Protein AF-A0A941NU81-F1 (afdb_monomer_lite)

Radius of gyration: 32.21 Å; chains: 1; bounding box: 82×55×66 Å

pLDDT: mean 86.51, std 13.56, range [33.38, 97.5]

Secondary structure (DSSP, 8-state):
-HHHHHHHTT-EE--S----TTSEEEEE-TTT--EEEEEHHHHHTT---TTTS-------S----------EEEEE-TTT--EEEEEGGGTT--SSSHHHHHHHHTSHHHHHHHHHHHHHHHHHS-SS-HHHHHHHHHHHHHSSS-B-S---BTTB--SEEETTTTEEEEEE-GGGTS--STT--HHHHHHHHHHHHHHHHHTT-EEEEEE--SS--HHHHHHHHHHHHHHHHH-

Structure (mmCIF, N/CA/C/O backbone):
data_AF-A0A941NU81-F1
#
_entry.id   AF-A0A941NU81-F1
#
loop_
_atom_site.group_PDB
_atom_site.id
_atom_site.type_symbol
_atom_site.label_atom_id
_atom_site.label_alt_id
_atom_site.label_comp_id
_atom_site.label_asym_id
_atom_site.label_entity_id
_atom_site.label_seq_id
_atom_site.pdbx_PDB_ins_code
_atom_site.Cartn_x
_atom_site.Cartn_y
_atom_site.Cartn_z
_atom_site.occupancy
_atom_site.B_iso_or_equiv
_atom_site.auth_seq_id
_atom_site.auth_comp_id
_atom_site.auth_asym_id
_atom_site.auth_atom_id
_atom_site.pdbx_PDB_model_num
ATOM 1 N N . MET A 1 1 ? 34.240 26.077 -5.878 1.00 65.12 1 MET A N 1
ATOM 2 C CA . MET A 1 1 ? 34.325 24.597 -5.990 1.00 65.12 1 MET A CA 1
ATOM 3 C C . MET A 1 1 ? 34.681 24.095 -7.392 1.00 65.12 1 MET A C 1
ATOM 5 O O . MET A 1 1 ? 35.613 23.313 -7.500 1.00 65.12 1 MET A O 1
ATOM 9 N N . VAL A 1 2 ? 34.003 24.531 -8.464 1.00 72.31 2 VAL A N 1
ATOM 10 C CA . VAL A 1 2 ? 34.237 24.029 -9.842 1.00 72.31 2 VAL A CA 1
ATOM 11 C C . VAL A 1 2 ? 35.660 24.299 -10.353 1.00 72.31 2 VAL A C 1
ATOM 13 O O . VAL A 1 2 ? 36.343 23.366 -10.762 1.00 72.31 2 VAL A O 1
ATOM 16 N N . LYS A 1 3 ? 36.147 25.546 -10.232 1.00 74.31 3 LYS A N 1
ATOM 17 C CA . LYS A 1 3 ? 37.525 25.930 -10.604 1.00 74.31 3 LYS A CA 1
ATOM 18 C C . LYS A 1 3 ? 38.590 25.090 -9.886 1.00 74.31 3 LYS A C 1
ATOM 20 O O . LYS A 1 3 ? 39.541 24.647 -10.514 1.00 74.31 3 LYS A O 1
ATOM 25 N N . PHE A 1 4 ? 38.386 24.808 -8.597 1.00 75.50 4 PHE A N 1
ATOM 26 C CA . PHE A 1 4 ? 39.299 23.991 -7.791 1.00 75.50 4 PHE A CA 1
ATOM 27 C C . PHE A 1 4 ? 39.352 22.531 -8.268 1.00 75.50 4 PHE A C 1
ATOM 29 O O . PHE A 1 4 ? 40.428 21.955 -8.367 1.00 75.50 4 PHE A O 1
ATOM 36 N N . ALA A 1 5 ? 38.204 21.937 -8.615 1.00 73.06 5 ALA A N 1
ATOM 37 C CA . ALA A 1 5 ? 38.148 20.562 -9.114 1.00 73.06 5 ALA A CA 1
ATOM 38 C C . ALA A 1 5 ? 38.865 20.391 -10.465 1.00 73.06 5 ALA A C 1
ATOM 40 O O . ALA A 1 5 ? 39.505 19.366 -10.689 1.00 73.06 5 ALA A O 1
ATOM 41 N N . ILE A 1 6 ? 38.771 21.400 -11.337 1.00 76.69 6 ILE A N 1
ATOM 42 C CA . ILE A 1 6 ? 39.399 21.397 -12.665 1.00 76.69 6 ILE A CA 1
ATOM 43 C C . ILE A 1 6 ? 40.905 21.636 -12.542 1.00 76.69 6 ILE A C 1
ATOM 45 O O . ILE A 1 6 ? 41.695 20.815 -13.006 1.00 76.69 6 ILE A O 1
ATOM 49 N N . SER A 1 7 ? 41.285 22.651 -11.762 1.00 73.75 7 SER A N 1
ATOM 50 C CA . SER A 1 7 ? 42.680 22.986 -11.462 1.00 73.75 7 SER A CA 1
ATOM 51 C C . SER A 1 7 ? 43.442 21.852 -10.761 1.00 73.75 7 SER A C 1
ATOM 53 O O . SER A 1 7 ? 44.611 21.629 -11.063 1.00 73.75 7 SER A O 1
ATOM 55 N N . LYS A 1 8 ? 42.787 21.054 -9.901 1.00 76.56 8 LYS A N 1
ATOM 56 C CA . LYS A 1 8 ? 43.406 19.889 -9.237 1.00 76.56 8 LYS A CA 1
ATOM 57 C C . LYS A 1 8 ? 43.902 18.814 -10.216 1.00 76.56 8 LYS A C 1
ATOM 59 O O . LYS A 1 8 ? 44.855 18.110 -9.905 1.00 76.56 8 LYS A O 1
ATOM 64 N N . GLN A 1 9 ? 43.266 18.671 -11.379 1.00 70.50 9 GLN A N 1
ATOM 65 C CA . GLN A 1 9 ? 43.716 17.753 -12.438 1.00 70.50 9 GLN A CA 1
ATOM 66 C C . GLN A 1 9 ? 44.677 18.432 -13.434 1.00 70.50 9 GLN A C 1
ATOM 68 O O . GLN A 1 9 ? 45.206 17.774 -14.324 1.00 70.50 9 GLN A O 1
ATOM 73 N N . GLY A 1 10 ? 44.941 19.730 -13.255 1.00 75.12 10 GLY A N 1
ATOM 74 C CA . GLY A 1 10 ? 45.902 20.507 -14.030 1.00 75.12 10 GLY A CA 1
ATOM 75 C C . GLY A 1 10 ? 45.313 21.316 -15.186 1.00 75.12 10 GLY A C 1
ATOM 76 O O . GLY A 1 10 ? 46.014 22.192 -15.681 1.00 75.12 10 GLY A O 1
ATOM 77 N N . ASP A 1 11 ? 44.065 21.079 -15.598 1.00 86.06 11 ASP A N 1
ATOM 78 C CA . ASP A 1 11 ? 43.425 21.846 -16.677 1.00 86.06 11 ASP A CA 1
ATOM 79 C C . ASP A 1 11 ? 42.934 23.224 -16.196 1.00 86.06 11 ASP A C 1
ATOM 81 O O . ASP A 1 11 ? 42.760 23.475 -14.998 1.00 86.06 11 ASP A O 1
ATOM 85 N N . THR A 1 12 ? 42.678 24.130 -17.146 1.00 88.88 12 THR A N 1
ATOM 86 C CA . THR A 1 12 ? 42.219 25.499 -16.857 1.00 88.88 12 THR A CA 1
ATOM 87 C C . THR A 1 12 ? 40.770 25.697 -17.290 1.00 88.88 12 THR A C 1
ATOM 89 O O . THR A 1 12 ? 40.417 25.448 -18.436 1.00 88.88 12 THR A O 1
ATOM 92 N N . LEU A 1 13 ? 39.912 26.170 -16.385 1.00 89.50 13 LEU A N 1
ATOM 93 C CA . LEU A 1 13 ? 38.526 26.513 -16.715 1.00 89.50 13 LEU A CA 1
ATOM 94 C C . LEU A 1 13 ? 38.465 27.886 -17.398 1.00 89.50 13 LEU A C 1
ATOM 96 O O . LEU A 1 13 ? 38.845 28.877 -16.777 1.00 89.50 13 LEU A O 1
ATOM 100 N N . LEU A 1 14 ? 37.933 27.942 -18.621 1.00 87.00 14 LEU A N 1
ATOM 101 C CA . LEU A 1 14 ? 37.749 29.177 -19.394 1.00 87.00 14 LEU A CA 1
ATOM 102 C C . LEU A 1 14 ? 36.323 29.744 -19.296 1.00 87.00 14 LEU A C 1
ATOM 104 O O . LEU A 1 14 ? 36.119 30.939 -19.488 1.00 87.00 14 LEU A O 1
ATOM 108 N N . SER A 1 15 ? 35.318 28.919 -18.986 1.00 85.69 15 SER A N 1
ATOM 109 C CA . SER A 1 15 ? 33.934 29.395 -18.863 1.00 85.69 15 SER A CA 1
ATOM 110 C C . SER A 1 15 ? 33.717 30.239 -17.599 1.00 85.69 15 SER A C 1
ATOM 112 O O . SER A 1 15 ? 34.004 29.787 -16.486 1.00 85.69 15 SER A O 1
ATOM 114 N N . ASN A 1 16 ? 33.123 31.425 -17.766 1.00 78.00 16 ASN A N 1
ATOM 115 C CA . ASN A 1 16 ? 32.836 32.364 -16.674 1.00 78.00 16 ASN A CA 1
ATOM 116 C C . ASN A 1 16 ? 31.529 32.070 -15.921 1.00 78.00 16 ASN A C 1
ATOM 118 O O . ASN A 1 16 ? 31.384 32.480 -14.771 1.00 78.00 16 ASN A O 1
ATOM 122 N N . SER A 1 17 ? 30.598 31.335 -16.534 1.00 77.94 17 SER A N 1
ATOM 123 C CA . SER A 1 17 ? 29.310 30.968 -15.942 1.00 77.94 17 SER A CA 1
ATOM 124 C C . SER A 1 17 ? 29.196 29.455 -15.737 1.00 77.94 17 SER A C 1
ATOM 126 O O . SER A 1 17 ? 29.632 28.653 -16.562 1.00 77.94 17 SER A O 1
ATOM 128 N N . PHE A 1 18 ? 28.621 29.054 -14.601 1.00 82.25 18 PHE A N 1
ATOM 129 C CA . PHE A 1 18 ? 28.340 27.659 -14.261 1.00 82.25 18 PHE A CA 1
ATOM 130 C C . PHE A 1 18 ? 26.859 27.529 -13.908 1.00 82.25 18 PHE A C 1
ATOM 132 O O . PHE A 1 18 ? 26.429 28.033 -12.874 1.00 82.25 18 PHE A O 1
ATOM 139 N N . ASN A 1 19 ? 26.101 26.820 -14.748 1.00 80.62 19 ASN A N 1
ATOM 140 C CA . ASN A 1 19 ? 24.647 26.682 -14.605 1.00 80.62 19 ASN A CA 1
ATOM 141 C C . ASN A 1 19 ? 24.224 25.301 -14.064 1.00 80.62 19 ASN A C 1
ATOM 143 O O . ASN A 1 19 ? 23.034 25.013 -13.968 1.00 80.62 19 ASN A O 1
ATOM 147 N N . GLY A 1 20 ? 25.177 24.429 -13.706 1.00 84.56 20 GLY A N 1
ATOM 148 C CA . GLY A 1 20 ? 24.908 23.143 -13.057 1.00 84.56 20 GLY A CA 1
ATOM 149 C C . GLY A 1 20 ? 25.812 21.992 -13.511 1.00 84.56 20 GLY A C 1
ATOM 150 O O . GLY A 1 20 ? 26.669 22.124 -14.377 1.00 84.56 20 GLY A O 1
ATOM 151 N N . TYR A 1 21 ? 25.623 20.804 -12.931 1.00 81.25 21 TYR A N 1
ATOM 152 C CA . TYR A 1 21 ? 26.514 19.652 -13.162 1.00 81.25 21 TYR A CA 1
ATOM 153 C C . TYR A 1 21 ? 26.514 19.107 -14.598 1.00 81.25 21 TYR A C 1
ATOM 155 O O . TYR A 1 21 ? 27.494 18.479 -15.008 1.00 81.25 21 TYR A O 1
ATOM 163 N N . ASN A 1 22 ? 25.436 19.353 -15.343 1.00 84.44 22 ASN A N 1
ATOM 164 C CA . ASN A 1 22 ? 25.269 18.916 -16.728 1.00 84.44 22 ASN A CA 1
ATOM 165 C C . ASN A 1 22 ? 25.470 20.053 -17.742 1.00 84.44 22 ASN A C 1
ATOM 167 O O . ASN A 1 22 ? 25.403 19.794 -18.940 1.00 84.44 22 ASN A O 1
ATOM 171 N N . SER A 1 23 ? 25.725 21.293 -17.299 1.00 87.31 23 SER A N 1
ATOM 172 C CA . SER A 1 23 ? 26.097 22.358 -18.230 1.00 87.31 23 SER A CA 1
ATOM 173 C C . SER A 1 23 ? 27.509 22.105 -18.747 1.00 87.31 23 SER A C 1
ATOM 175 O O . SER A 1 23 ? 28.401 21.734 -17.974 1.00 87.31 23 SER A O 1
ATOM 177 N N . LYS A 1 24 ? 27.708 22.291 -20.052 1.00 89.38 24 LYS A N 1
ATOM 178 C CA . LYS A 1 24 ? 29.033 22.219 -20.658 1.00 89.38 24 LYS A CA 1
ATOM 179 C C . LYS A 1 24 ? 29.895 23.377 -20.165 1.00 89.38 24 LYS A C 1
ATOM 181 O O . LYS A 1 24 ? 29.414 24.498 -20.029 1.00 89.38 24 LYS A O 1
ATOM 186 N N . LEU A 1 25 ? 31.156 23.075 -19.899 1.00 90.75 25 LEU A N 1
ATOM 187 C CA . LEU A 1 25 ? 32.181 24.027 -19.513 1.00 90.75 25 LEU A CA 1
ATOM 188 C C . LEU A 1 25 ? 33.264 24.020 -20.578 1.00 90.75 25 LEU A C 1
ATOM 190 O O . LEU A 1 25 ? 33.642 22.948 -21.049 1.00 90.75 25 LEU A O 1
ATOM 194 N N . LEU A 1 26 ? 33.759 25.204 -20.922 1.00 91.81 26 LEU A N 1
ATOM 195 C CA . LEU A 1 26 ? 34.917 25.358 -21.790 1.00 91.81 26 LEU A CA 1
ATOM 196 C C . LEU A 1 26 ? 36.179 25.233 -20.935 1.00 91.81 26 LEU A C 1
ATOM 198 O O . LEU A 1 26 ? 36.368 25.999 -19.985 1.00 91.81 26 LEU A O 1
ATOM 202 N N . ILE A 1 27 ? 37.006 24.239 -21.235 1.00 90.62 27 ILE A N 1
ATOM 203 C CA . ILE A 1 27 ? 38.185 23.855 -20.459 1.00 90.62 27 ILE A CA 1
ATOM 204 C C . ILE A 1 27 ? 39.383 23.809 -21.407 1.00 90.62 27 ILE A C 1
ATOM 206 O O . ILE A 1 27 ? 39.293 23.238 -22.486 1.00 90.62 27 ILE A O 1
ATOM 210 N N . LYS A 1 28 ? 40.516 24.370 -20.992 1.00 90.88 28 LYS A N 1
ATOM 211 C CA . LYS A 1 28 ? 41.793 24.271 -21.697 1.00 90.88 28 LYS A CA 1
ATOM 212 C C . LYS A 1 28 ? 42.595 23.100 -21.155 1.00 90.88 28 LYS A C 1
ATOM 214 O O . LYS A 1 28 ? 42.929 23.074 -19.965 1.00 90.88 28 LYS A O 1
ATOM 219 N N . CYS A 1 29 ? 42.894 22.134 -22.018 1.00 89.12 29 CYS A N 1
ATOM 220 C CA . CYS A 1 29 ? 43.645 20.946 -21.640 1.00 89.12 29 CYS A CA 1
ATOM 221 C C . CYS A 1 29 ? 45.105 21.300 -21.345 1.00 89.12 29 CYS A C 1
ATOM 223 O O . CYS A 1 29 ? 45.786 21.892 -22.178 1.00 89.12 29 CYS A O 1
ATOM 225 N N . LYS A 1 30 ? 45.631 20.871 -20.197 1.00 85.25 30 LYS A N 1
ATOM 226 C CA . LYS A 1 30 ? 47.038 21.091 -19.836 1.00 85.25 30 LYS A CA 1
ATOM 227 C C . LYS A 1 30 ? 48.011 20.349 -20.746 1.00 85.25 30 LYS A C 1
ATOM 229 O O . LYS A 1 30 ? 49.097 20.848 -21.011 1.00 85.25 30 LYS A O 1
ATOM 234 N N . LYS A 1 31 ? 47.646 19.139 -21.179 1.00 83.94 31 LYS A N 1
ATOM 235 C CA . LYS A 1 31 ? 48.547 18.245 -21.925 1.00 83.94 31 LYS A CA 1
ATOM 236 C C . LYS A 1 31 ? 48.849 18.759 -23.332 1.00 83.94 31 LYS A C 1
ATOM 238 O O . LYS A 1 31 ? 49.981 18.682 -23.779 1.00 83.94 31 LYS A O 1
ATOM 243 N N . CYS A 1 32 ? 47.825 19.251 -24.018 1.00 85.44 32 CYS A N 1
ATOM 244 C CA . CYS A 1 32 ? 47.891 19.608 -25.435 1.00 85.44 32 CYS A CA 1
ATOM 245 C C . CYS A 1 32 ? 47.535 21.070 -25.710 1.00 85.44 32 CYS A C 1
ATOM 247 O O . CYS A 1 32 ? 47.603 21.504 -26.852 1.00 85.44 32 CYS A O 1
ATOM 249 N N . GLY A 1 33 ? 47.139 21.834 -24.690 1.00 85.00 33 GLY A N 1
ATOM 250 C CA . GLY A 1 33 ? 46.836 23.260 -24.813 1.00 85.00 33 GLY A CA 1
ATOM 251 C C . GLY A 1 33 ? 45.548 23.590 -25.570 1.00 85.00 33 GLY A C 1
ATOM 252 O O . GLY A 1 33 ? 45.204 24.764 -25.642 1.00 85.00 33 GLY A O 1
ATOM 253 N N . GLU A 1 34 ? 44.843 22.595 -26.111 1.00 90.00 34 GLU A N 1
ATOM 254 C CA . GLU A 1 34 ? 43.588 22.795 -26.833 1.00 90.00 34 GLU A CA 1
ATOM 255 C C . GLU A 1 34 ? 42.398 23.008 -25.893 1.00 90.00 34 GLU A C 1
ATOM 257 O O . GLU A 1 34 ? 42.306 22.409 -24.813 1.00 90.00 34 GLU A O 1
ATOM 262 N N . ASP A 1 35 ? 41.457 23.824 -26.358 1.00 91.75 35 ASP A N 1
ATOM 263 C CA . ASP A 1 35 ? 40.204 24.099 -25.673 1.00 91.75 35 ASP A CA 1
ATOM 264 C C . ASP A 1 35 ? 39.154 23.048 -26.055 1.00 91.75 35 ASP A C 1
ATOM 266 O O . ASP A 1 35 ? 38.988 22.694 -27.223 1.00 91.75 35 ASP A O 1
ATOM 270 N N . TYR A 1 36 ? 38.425 22.542 -25.064 1.00 90.31 36 TYR A N 1
ATOM 271 C CA . TYR A 1 36 ? 37.389 21.537 -25.253 1.00 90.31 36 TYR A CA 1
ATOM 272 C C . TYR A 1 36 ? 36.200 21.767 -24.327 1.00 90.31 36 TYR A C 1
ATOM 274 O O . TYR A 1 36 ? 36.311 22.336 -23.239 1.00 90.31 36 TYR A O 1
ATOM 282 N N . GLU A 1 37 ? 35.033 21.301 -24.761 1.00 91.50 37 GLU A N 1
ATOM 283 C CA . GLU A 1 37 ? 33.817 21.370 -23.963 1.00 91.50 37 GLU A CA 1
ATOM 284 C C . GLU A 1 37 ? 33.569 20.063 -23.216 1.00 91.50 37 GLU A C 1
ATOM 286 O O . GLU A 1 37 ? 33.502 18.988 -23.816 1.00 91.50 37 GLU A O 1
ATOM 291 N N . GLN A 1 38 ? 33.336 20.146 -21.907 1.00 89.06 38 GLN A N 1
ATOM 292 C CA . GLN A 1 38 ? 32.941 18.984 -21.118 1.00 89.06 38 GLN A CA 1
ATOM 293 C C . GLN A 1 38 ? 32.041 19.370 -19.945 1.00 89.06 38 GLN A C 1
ATOM 295 O O . GLN A 1 38 ? 32.141 20.456 -19.380 1.00 89.06 38 GLN A O 1
ATOM 300 N N . THR A 1 39 ? 31.137 18.474 -19.551 1.00 90.44 39 THR A N 1
ATOM 301 C CA . THR A 1 39 ? 30.318 18.685 -18.349 1.00 90.44 39 THR A CA 1
ATOM 302 C C . THR A 1 39 ? 31.129 18.424 -17.081 1.00 90.44 39 THR A C 1
ATOM 304 O O . THR A 1 39 ? 31.995 17.541 -17.040 1.00 90.44 39 THR A O 1
ATOM 307 N N . LEU A 1 40 ? 30.801 19.130 -15.995 1.00 85.81 40 LEU A N 1
ATOM 308 C CA . LEU A 1 40 ? 31.455 18.915 -14.701 1.00 85.81 40 LEU A CA 1
ATOM 309 C C . LEU A 1 40 ? 31.273 17.476 -14.191 1.00 85.81 40 LEU A C 1
ATOM 311 O O . LEU A 1 40 ? 32.180 16.924 -13.573 1.00 85.81 40 LEU A O 1
ATOM 315 N N . ASN A 1 41 ? 30.122 16.848 -14.457 1.00 85.06 41 ASN A N 1
ATOM 316 C CA . ASN A 1 41 ? 29.869 15.453 -14.088 1.00 85.06 41 ASN A CA 1
ATOM 317 C C . ASN A 1 41 ? 30.849 14.482 -14.772 1.00 85.06 41 ASN A C 1
ATOM 319 O O . ASN A 1 41 ? 31.416 13.612 -14.114 1.00 85.06 41 ASN A O 1
ATOM 323 N N . MET A 1 42 ? 31.092 14.648 -16.077 1.00 82.81 42 MET A N 1
ATOM 324 C CA . MET A 1 42 ? 32.084 13.839 -16.796 1.00 82.81 42 MET A CA 1
ATOM 325 C C . MET A 1 42 ? 33.497 14.097 -16.266 1.00 82.81 42 MET A C 1
ATOM 327 O O . MET A 1 42 ? 34.235 13.153 -16.002 1.00 82.81 42 MET A O 1
ATOM 331 N N . TYR A 1 43 ? 33.845 15.359 -16.009 1.00 83.12 43 TYR A N 1
ATOM 332 C CA . TYR A 1 43 ? 35.160 15.722 -15.472 1.00 83.12 43 TYR A CA 1
ATOM 333 C C . TYR A 1 43 ? 35.416 15.114 -14.079 1.00 83.12 43 TYR A C 1
ATOM 335 O O . TYR A 1 43 ? 36.461 14.516 -13.823 1.00 83.12 43 TYR A O 1
ATOM 343 N N . ARG A 1 44 ? 34.419 15.156 -13.181 1.00 80.94 44 ARG A N 1
ATOM 344 C CA . ARG A 1 44 ? 34.493 14.512 -11.852 1.00 80.94 44 ARG A CA 1
ATOM 345 C C . ARG A 1 44 ? 34.633 12.992 -11.923 1.00 80.94 44 ARG A C 1
ATOM 347 O O . ARG A 1 44 ? 35.223 12.409 -11.021 1.00 80.94 44 ARG A O 1
ATOM 354 N N . LYS A 1 45 ? 34.105 12.359 -12.973 1.00 79.62 45 LYS A N 1
ATOM 355 C CA . LYS A 1 45 ? 34.257 10.919 -13.237 1.00 79.62 45 LYS A CA 1
ATOM 356 C C . LYS A 1 45 ? 35.611 10.559 -13.870 1.00 79.62 45 LYS A C 1
ATOM 358 O O . LYS A 1 45 ? 35.823 9.391 -14.175 1.00 79.62 45 LYS A O 1
ATOM 363 N N . GLY A 1 46 ? 36.505 11.532 -14.067 1.00 79.12 46 GLY A N 1
ATOM 364 C CA . GLY A 1 46 ? 37.860 11.317 -14.579 1.00 79.12 46 GLY A CA 1
ATOM 365 C C . GLY A 1 46 ? 37.969 11.262 -16.104 1.00 79.12 46 GLY A C 1
ATOM 366 O O . GLY A 1 46 ? 38.994 10.823 -16.617 1.00 79.12 46 GLY A O 1
ATOM 367 N N . TYR A 1 47 ? 36.935 11.685 -16.839 1.00 81.81 47 TYR A N 1
ATOM 368 C CA . TYR A 1 47 ? 37.028 11.820 -18.295 1.00 81.81 47 TYR A CA 1
ATOM 369 C C . TYR A 1 47 ? 37.924 13.015 -18.641 1.00 81.81 47 TYR A C 1
ATOM 371 O O . TYR A 1 47 ? 37.729 14.100 -18.094 1.00 81.81 47 TYR A O 1
ATOM 379 N N . GLN A 1 48 ? 38.877 12.811 -19.549 1.00 82.88 48 GLN A N 1
ATOM 380 C CA . GLN A 1 48 ? 39.836 13.823 -20.004 1.00 82.88 48 GLN A CA 1
ATOM 381 C C . GLN A 1 48 ? 39.545 14.240 -21.451 1.00 82.88 48 GLN A C 1
ATOM 383 O O . GLN A 1 48 ? 38.766 13.584 -22.148 1.00 82.88 48 GLN A O 1
ATOM 388 N N . HIS A 1 49 ? 40.209 15.304 -21.907 1.00 84.25 49 HIS A N 1
ATOM 389 C CA . HIS A 1 49 ? 40.168 15.751 -23.296 1.00 84.25 49 HIS A CA 1
ATOM 390 C C . HIS A 1 49 ? 40.386 14.584 -24.270 1.00 84.25 49 HIS A C 1
ATOM 392 O O . HIS A 1 49 ? 41.387 13.886 -24.171 1.00 84.25 49 HIS A O 1
ATOM 398 N N . LYS A 1 50 ? 39.480 14.383 -25.233 1.00 78.44 50 LYS A N 1
ATOM 399 C CA . LYS A 1 50 ? 39.444 13.194 -26.106 1.00 78.44 50 LYS A CA 1
ATOM 400 C C . LYS A 1 50 ? 40.761 12.903 -26.840 1.00 78.44 50 LYS A C 1
ATOM 402 O O . LYS A 1 50 ? 41.084 11.737 -27.027 1.00 78.44 50 LYS A O 1
ATOM 407 N N . LYS A 1 51 ? 41.512 13.936 -27.243 1.00 77.81 51 LYS A N 1
ATOM 408 C CA . LYS A 1 51 ? 42.817 13.772 -27.914 1.00 77.81 51 LYS A CA 1
ATOM 409 C C . LYS A 1 51 ? 43.953 13.389 -26.963 1.00 77.81 51 LYS A C 1
ATOM 411 O O . LYS A 1 51 ? 44.950 12.836 -27.394 1.00 77.81 51 LYS A O 1
ATOM 416 N N . CYS A 1 52 ? 43.809 13.728 -25.685 1.00 75.44 52 CYS A N 1
ATOM 417 C CA . CYS A 1 52 ? 44.870 13.666 -24.673 1.00 75.44 52 CYS A CA 1
ATOM 418 C C . CYS A 1 52 ? 44.520 12.655 -23.558 1.00 75.44 52 CYS A C 1
ATOM 420 O O . CYS A 1 52 ? 45.316 12.392 -22.652 1.00 75.44 52 CYS A O 1
ATOM 422 N N . SER A 1 53 ? 43.315 12.078 -23.630 1.00 67.44 53 SER A N 1
ATOM 423 C CA . SER A 1 53 ? 42.936 10.844 -22.973 1.00 67.44 53 SER A CA 1
ATOM 424 C C . SER A 1 53 ? 43.608 9.729 -23.750 1.00 67.44 53 SER A C 1
ATOM 426 O O . SER A 1 53 ? 43.174 9.409 -24.857 1.00 67.44 53 SER A O 1
ATOM 428 N N . ASP A 1 54 ? 44.645 9.134 -23.177 1.00 56.94 54 ASP A N 1
ATOM 429 C CA . ASP A 1 54 ? 45.212 7.888 -23.672 1.00 56.94 54 ASP A CA 1
ATOM 430 C C . ASP A 1 54 ? 44.164 6.776 -23.521 1.00 56.94 54 ASP A C 1
ATOM 432 O O . ASP A 1 54 ? 44.215 5.927 -22.636 1.00 56.94 54 ASP A O 1
ATOM 436 N N . ARG A 1 55 ? 43.160 6.762 -24.396 1.00 46.00 55 ARG A N 1
ATOM 437 C CA . ARG A 1 55 ? 42.725 5.497 -24.957 1.00 46.00 55 ARG A CA 1
ATOM 438 C C . ARG A 1 55 ? 43.646 5.277 -26.133 1.00 46.00 55 ARG A C 1
ATOM 440 O O . ARG A 1 55 ? 43.310 5.647 -27.250 1.00 46.00 55 ARG A O 1
ATOM 447 N N . LEU A 1 56 ? 44.816 4.716 -25.831 1.00 38.25 56 LEU A N 1
ATOM 448 C CA . LEU A 1 56 ? 45.638 4.019 -26.806 1.00 38.25 56 LEU A CA 1
ATOM 449 C C . LEU A 1 56 ? 44.707 3.174 -27.673 1.00 38.25 56 LEU A C 1
ATOM 451 O O . LEU A 1 56 ? 44.146 2.171 -27.229 1.00 38.25 56 LEU A O 1
ATOM 455 N N . PHE A 1 57 ? 44.504 3.643 -28.891 1.00 42.69 57 PHE A N 1
ATOM 456 C CA . PHE A 1 57 ? 43.976 2.854 -29.976 1.00 42.69 57 PHE A CA 1
ATOM 457 C C . PHE A 1 57 ? 44.836 3.158 -31.189 1.00 42.69 57 PHE A C 1
ATOM 459 O O . PHE A 1 57 ? 44.333 3.643 -32.186 1.00 42.69 57 PHE A O 1
ATOM 466 N N . GLU A 1 58 ? 46.136 2.881 -31.077 1.00 33.38 58 GLU A N 1
ATOM 467 C CA . GLU A 1 58 ? 46.937 2.536 -32.243 1.00 33.38 58 GLU A CA 1
ATOM 468 C C . GLU A 1 58 ? 47.861 1.360 -31.934 1.00 33.38 58 GLU A C 1
ATOM 470 O O . GLU A 1 58 ? 48.480 1.226 -30.878 1.00 33.38 58 GLU A O 1
ATOM 475 N N . SER A 1 59 ? 47.817 0.454 -32.894 1.00 46.47 59 SER A N 1
ATOM 476 C CA . SER A 1 59 ? 48.475 -0.824 -33.023 1.00 46.47 59 SER A CA 1
ATOM 477 C C . SER A 1 59 ? 49.973 -0.678 -33.252 1.00 46.47 59 SER A C 1
ATOM 479 O O . SER A 1 59 ? 50.382 -0.262 -34.326 1.00 46.47 59 SER A O 1
ATOM 481 N N . SER A 1 60 ? 50.775 -1.135 -32.299 1.00 42.44 60 SER A N 1
ATOM 482 C CA . SER A 1 60 ? 52.093 -1.743 -32.528 1.00 42.44 60 SER A CA 1
ATOM 483 C C . SER A 1 60 ? 52.689 -2.042 -31.158 1.00 42.44 60 SER A C 1
ATOM 485 O O . SER A 1 60 ? 52.764 -1.146 -30.329 1.00 42.44 60 SER A O 1
ATOM 487 N N . SER A 1 61 ? 53.094 -3.286 -30.905 1.00 39.59 61 SER A N 1
ATOM 488 C CA . SER A 1 61 ? 53.637 -3.798 -29.630 1.00 39.59 61 SER A CA 1
ATOM 489 C C . SER A 1 61 ? 52.640 -4.008 -28.464 1.00 39.59 61 SER A C 1
ATOM 491 O O . SER A 1 61 ? 52.589 -3.292 -27.474 1.00 39.59 61 SER A O 1
ATOM 493 N N . GLY A 1 62 ? 51.890 -5.115 -28.544 1.00 43.94 62 GLY A N 1
ATOM 494 C CA . GLY A 1 62 ? 51.921 -6.102 -27.454 1.00 43.94 62 GLY A CA 1
ATOM 495 C C . GLY A 1 62 ? 51.244 -5.787 -26.114 1.00 43.94 62 GLY A C 1
ATOM 496 O O . GLY A 1 62 ? 51.740 -6.246 -25.092 1.00 43.94 62 GLY A O 1
ATOM 497 N N . LEU A 1 63 ? 50.091 -5.115 -26.075 1.00 37.06 63 LEU A N 1
ATOM 498 C CA . LEU A 1 63 ? 49.197 -5.188 -24.909 1.00 37.06 63 LEU A CA 1
ATOM 499 C C . LEU A 1 63 ? 48.162 -6.293 -25.133 1.00 37.06 63 LEU A C 1
ATOM 501 O O . LEU A 1 63 ? 47.195 -6.124 -25.875 1.00 37.06 63 LEU A O 1
ATOM 505 N N . LYS A 1 64 ? 48.349 -7.441 -24.470 1.00 39.47 64 LYS A N 1
ATOM 506 C CA . LYS A 1 64 ? 47.272 -8.421 -24.304 1.00 39.47 64 LYS A CA 1
ATOM 507 C C . LYS A 1 64 ? 46.151 -7.710 -23.541 1.00 39.47 64 LYS A C 1
ATOM 509 O O . LYS A 1 64 ? 46.247 -7.557 -22.323 1.00 39.47 64 LYS A O 1
ATOM 514 N N . LEU A 1 65 ? 45.088 -7.275 -24.233 1.00 42.53 65 LEU A N 1
ATOM 515 C CA . LEU A 1 65 ? 43.795 -7.105 -23.574 1.00 42.53 65 LEU A CA 1
ATOM 516 C C . LEU A 1 65 ? 43.608 -8.377 -22.756 1.00 42.53 65 LEU A C 1
ATOM 518 O O . LEU A 1 65 ? 43.712 -9.471 -23.311 1.00 42.53 65 LEU A O 1
ATOM 522 N N . ALA A 1 66 ? 43.382 -8.254 -21.451 1.00 42.88 66 ALA A N 1
ATOM 523 C CA . ALA A 1 66 ? 42.869 -9.374 -20.691 1.00 42.88 66 ALA A CA 1
ATOM 524 C C . ALA A 1 66 ? 41.498 -9.698 -21.300 1.00 42.88 66 ALA A C 1
ATOM 526 O O . ALA A 1 66 ? 40.475 -9.139 -20.902 1.00 42.88 66 ALA A O 1
ATOM 527 N N . THR A 1 67 ? 41.488 -10.542 -22.333 1.00 52.97 67 THR A N 1
ATOM 528 C CA . THR A 1 67 ? 40.307 -11.131 -22.935 1.00 52.97 67 THR A CA 1
ATOM 529 C C . THR A 1 67 ? 39.763 -12.053 -21.869 1.00 52.97 67 THR A C 1
ATOM 531 O O . THR A 1 67 ? 40.059 -13.243 -21.818 1.00 52.97 67 THR A O 1
ATOM 534 N N . ARG A 1 68 ? 39.009 -11.478 -20.923 1.00 59.12 68 ARG A N 1
ATOM 535 C CA . ARG A 1 68 ? 38.207 -12.283 -20.011 1.00 59.12 68 ARG A CA 1
ATOM 536 C C . ARG A 1 68 ? 37.431 -13.244 -20.907 1.00 59.12 68 ARG A C 1
ATOM 538 O O . ARG A 1 68 ? 36.738 -12.752 -21.802 1.00 59.12 68 ARG A O 1
ATOM 545 N N . PRO A 1 69 ? 37.584 -14.565 -20.728 1.00 68.75 69 PRO A N 1
ATOM 546 C CA . PRO A 1 69 ? 36.958 -15.524 -21.615 1.00 68.75 69 PRO A CA 1
ATOM 547 C C . PRO A 1 69 ? 35.459 -15.236 -21.631 1.00 68.75 69 PRO A C 1
ATOM 549 O O . PRO A 1 69 ? 34.795 -15.228 -20.587 1.00 68.75 69 PRO A O 1
ATOM 552 N N . VAL A 1 70 ? 34.941 -14.898 -22.812 1.00 74.75 70 VAL A N 1
ATOM 553 C CA . VAL A 1 70 ? 33.512 -14.670 -22.987 1.00 74.75 70 VAL A CA 1
ATOM 554 C C . VAL A 1 70 ? 32.861 -16.034 -22.852 1.00 74.75 70 VAL A C 1
ATOM 556 O O . VAL A 1 70 ? 33.080 -16.931 -23.657 1.00 74.75 70 VAL A O 1
ATOM 559 N N . THR A 1 71 ? 32.099 -16.207 -21.781 1.00 87.19 71 THR A N 1
ATOM 560 C CA . THR A 1 71 ? 31.325 -17.427 -21.574 1.00 87.19 71 THR A CA 1
ATOM 561 C C . THR A 1 71 ? 30.039 -17.323 -22.375 1.00 87.19 71 THR A C 1
ATOM 563 O O . THR A 1 71 ? 29.305 -16.333 -22.269 1.00 87.19 71 THR A O 1
ATOM 566 N N . TYR A 1 72 ? 29.778 -18.346 -23.179 1.00 92.00 72 TYR A N 1
ATOM 567 C CA . TYR A 1 72 ? 28.571 -18.465 -23.981 1.00 92.00 72 TYR A CA 1
ATOM 568 C C . TYR A 1 72 ? 27.575 -19.403 -23.301 1.00 92.00 72 TYR A C 1
ATOM 570 O O . TYR A 1 72 ? 27.944 -20.261 -22.502 1.00 92.00 72 TYR A O 1
ATOM 578 N N . LEU A 1 73 ? 26.297 -19.183 -23.580 1.00 92.19 73 LEU A N 1
ATOM 579 C CA . LEU A 1 73 ? 25.182 -19.986 -23.107 1.00 92.19 73 LEU A CA 1
ATOM 580 C C . LEU A 1 73 ? 24.287 -20.293 -24.294 1.00 92.19 73 LEU A C 1
ATOM 582 O O . LEU A 1 73 ? 23.916 -19.383 -25.039 1.00 92.19 73 LEU A O 1
ATOM 586 N N . THR A 1 74 ? 23.898 -21.551 -24.414 1.00 94.75 74 THR A N 1
ATOM 587 C CA . THR A 1 74 ? 22.923 -21.975 -25.407 1.00 94.75 74 THR A CA 1
ATOM 588 C C . THR A 1 74 ? 21.516 -21.928 -24.818 1.00 94.75 74 THR A C 1
ATOM 590 O O . THR A 1 74 ? 21.306 -22.304 -23.662 1.00 94.75 74 THR A O 1
ATOM 593 N N . LYS A 1 75 ? 20.553 -21.395 -25.575 1.00 94.50 75 LYS A N 1
ATOM 594 C CA . LYS A 1 75 ? 19.148 -21.257 -25.166 1.00 94.50 75 LYS A CA 1
ATOM 595 C C . LYS A 1 75 ? 18.217 -21.597 -26.322 1.00 94.50 75 LYS A C 1
ATOM 597 O O . LYS A 1 75 ? 18.583 -21.465 -27.482 1.00 94.50 75 LYS A O 1
ATOM 602 N N . ILE A 1 76 ? 16.984 -21.954 -25.985 1.00 96.44 76 ILE A N 1
ATOM 603 C CA . ILE A 1 76 ? 15.897 -22.164 -26.945 1.00 96.44 76 ILE A CA 1
ATOM 604 C C . ILE A 1 76 ? 15.075 -20.877 -27.041 1.00 96.44 76 ILE A C 1
ATOM 606 O O . ILE A 1 76 ? 14.747 -20.255 -26.025 1.00 96.44 76 ILE A O 1
ATOM 610 N N . CYS A 1 77 ? 14.779 -20.431 -28.261 1.00 95.50 77 CYS A N 1
ATOM 611 C CA . CYS A 1 77 ? 13.968 -19.241 -28.484 1.00 95.50 77 CYS A CA 1
ATOM 612 C C . CYS A 1 77 ? 12.507 -19.502 -28.109 1.00 95.50 77 CYS A C 1
ATOM 614 O O . CYS A 1 77 ? 11.871 -20.375 -28.680 1.00 95.50 77 CYS A O 1
ATOM 616 N N . ILE A 1 78 ? 11.926 -18.657 -27.254 1.00 94.31 78 ILE A N 1
ATOM 617 C CA . ILE A 1 78 ? 10.516 -18.794 -26.842 1.00 94.31 78 ILE A CA 1
ATOM 618 C C . ILE A 1 78 ? 9.493 -18.578 -27.976 1.00 94.31 78 ILE A C 1
ATOM 620 O O . ILE A 1 78 ? 8.319 -18.865 -27.796 1.00 94.31 78 ILE A O 1
ATOM 624 N N . ASN A 1 79 ? 9.910 -18.015 -29.115 1.00 94.06 79 ASN A N 1
ATOM 625 C CA . ASN A 1 79 ? 9.013 -17.673 -30.222 1.00 94.06 79 ASN A CA 1
ATOM 626 C C . ASN A 1 79 ? 9.086 -18.662 -31.392 1.00 94.06 79 ASN A C 1
ATOM 628 O O . ASN A 1 79 ? 8.073 -18.925 -32.021 1.00 94.06 79 ASN A O 1
ATOM 632 N N . CYS A 1 80 ? 10.282 -19.141 -31.741 1.00 94.25 80 CYS A N 1
ATOM 633 C CA . CYS A 1 80 ? 10.488 -20.017 -32.900 1.00 94.25 80 CYS A CA 1
ATOM 634 C C . CYS A 1 80 ? 11.132 -21.359 -32.544 1.00 94.25 80 CYS A C 1
ATOM 636 O O . CYS A 1 80 ? 11.459 -22.112 -33.453 1.00 94.25 80 CYS A O 1
ATOM 638 N N . GLU A 1 81 ? 11.391 -21.606 -31.256 1.00 94.38 81 GLU A N 1
ATOM 639 C CA . GLU A 1 81 ? 11.948 -22.855 -30.713 1.00 94.38 81 GLU A CA 1
ATOM 640 C C . GLU A 1 81 ? 13.335 -23.238 -31.248 1.00 94.38 81 GLU A C 1
ATOM 642 O O . GLU A 1 81 ? 13.884 -24.280 -30.906 1.00 94.38 81 GLU A O 1
ATOM 647 N N . LYS A 1 82 ? 13.969 -22.349 -32.017 1.00 95.81 82 LYS A N 1
ATOM 648 C CA . LYS A 1 82 ? 15.336 -22.541 -32.489 1.00 95.81 82 LYS A CA 1
ATOM 649 C C . LYS A 1 82 ? 16.334 -22.334 -31.363 1.00 95.81 82 LYS A C 1
ATOM 651 O O . LYS A 1 82 ? 16.225 -21.394 -30.564 1.00 95.81 82 LYS A O 1
ATOM 656 N N . GLU A 1 83 ? 17.337 -23.194 -31.353 1.00 96.44 83 GLU A N 1
ATOM 657 C CA . GLU A 1 83 ? 18.507 -23.073 -30.503 1.00 96.44 83 GLU A CA 1
ATOM 658 C C . GLU A 1 83 ? 19.366 -21.881 -30.949 1.00 96.44 83 GLU A C 1
ATOM 660 O O . GLU A 1 83 ? 19.560 -21.636 -32.141 1.00 96.44 83 GLU A O 1
ATOM 665 N N . PHE A 1 84 ? 19.844 -21.090 -29.990 1.00 95.94 84 PHE A N 1
ATOM 666 C CA . PHE A 1 84 ? 20.709 -19.946 -30.253 1.00 95.94 84 PHE A CA 1
ATOM 667 C C . PHE A 1 84 ? 21.706 -19.724 -29.117 1.00 95.94 84 PHE A C 1
ATOM 669 O O . PHE A 1 84 ? 21.431 -19.990 -27.944 1.00 95.94 84 PHE A O 1
ATOM 676 N N . VAL A 1 85 ? 22.874 -19.196 -29.478 1.00 94.25 85 VAL A N 1
ATOM 677 C CA . VAL A 1 85 ? 23.980 -18.949 -28.551 1.00 94.25 85 VAL A CA 1
ATOM 678 C C . VAL A 1 85 ? 24.006 -17.475 -28.163 1.00 94.25 85 VAL A C 1
ATOM 680 O O . VAL A 1 85 ? 23.904 -16.586 -29.008 1.00 94.25 85 VAL A O 1
ATOM 683 N N . ILE A 1 86 ? 24.157 -17.199 -26.870 1.00 92.50 86 ILE A N 1
ATOM 684 C CA . ILE A 1 86 ? 24.301 -15.844 -26.339 1.00 92.50 86 ILE A CA 1
ATOM 685 C C . ILE A 1 86 ? 25.499 -15.729 -25.409 1.00 92.50 86 ILE A C 1
ATOM 687 O O . ILE A 1 86 ? 25.862 -16.668 -24.707 1.00 92.50 86 ILE A O 1
ATOM 691 N N . CYS A 1 87 ? 26.071 -14.533 -25.321 1.00 90.12 87 CYS A N 1
ATOM 692 C CA . CYS A 1 87 ? 27.029 -14.220 -24.267 1.00 90.12 87 CYS A CA 1
ATOM 693 C C . CYS A 1 87 ? 26.334 -14.243 -22.894 1.00 90.12 87 CYS A C 1
ATOM 695 O O . CYS A 1 87 ? 25.199 -13.777 -22.753 1.00 90.12 87 CYS A O 1
ATOM 697 N N . LYS A 1 88 ? 27.030 -14.692 -21.843 1.00 87.38 88 LYS A N 1
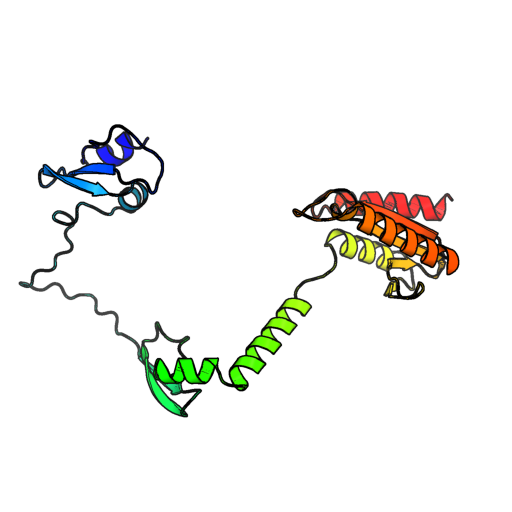ATOM 698 C CA . LYS A 1 88 ? 26.514 -14.746 -20.459 1.00 87.38 88 LYS A CA 1
ATOM 699 C C . LYS A 1 88 ? 26.020 -13.391 -19.931 1.00 87.38 88 LYS A C 1
ATOM 701 O O . LYS A 1 88 ? 25.103 -13.348 -19.108 1.00 87.38 88 LYS A O 1
ATOM 706 N N . SER A 1 89 ? 26.565 -12.280 -20.432 1.00 87.62 89 SER A N 1
ATOM 707 C CA . SER A 1 89 ? 26.079 -10.919 -20.146 1.00 87.62 89 SER A CA 1
ATOM 708 C C . SER A 1 89 ? 24.626 -10.698 -20.585 1.00 87.62 89 SER A C 1
ATOM 710 O O . SER A 1 89 ? 23.888 -9.957 -19.939 1.00 87.62 89 SER A O 1
ATOM 712 N N . LEU A 1 90 ? 24.182 -11.401 -21.629 1.00 89.56 90 LEU A N 1
ATOM 713 C CA . LEU A 1 90 ? 22.840 -11.334 -22.196 1.00 89.56 90 LEU A CA 1
ATOM 714 C C . LEU A 1 90 ? 21.910 -12.432 -21.671 1.00 89.56 90 LEU A C 1
ATOM 716 O O . LEU A 1 90 ? 20.867 -12.667 -22.269 1.00 89.56 90 LEU A O 1
ATOM 720 N N . LYS A 1 91 ? 22.214 -13.078 -20.534 1.00 90.06 91 LYS A N 1
ATOM 721 C CA . LYS A 1 91 ? 21.432 -14.207 -19.977 1.00 90.06 91 LYS A CA 1
ATOM 722 C C . LYS A 1 91 ? 19.909 -13.996 -19.892 1.00 90.06 91 LYS A C 1
ATOM 724 O O . LYS A 1 91 ? 19.156 -14.970 -19.903 1.00 90.06 91 LYS A O 1
ATOM 729 N N . ARG A 1 92 ? 19.447 -12.738 -19.817 1.00 91.62 92 ARG A N 1
ATOM 730 C CA . ARG A 1 92 ? 18.022 -12.351 -19.802 1.00 91.62 92 ARG A CA 1
ATOM 731 C C . ARG A 1 92 ? 17.337 -12.417 -21.174 1.00 91.62 92 ARG A C 1
ATOM 733 O O . ARG A 1 92 ? 16.113 -12.406 -21.219 1.00 91.62 92 ARG A O 1
ATOM 740 N N . ARG A 1 93 ? 18.084 -12.481 -22.281 1.00 91.62 93 ARG A N 1
ATOM 741 C CA . ARG A 1 93 ? 17.534 -12.633 -23.633 1.00 91.62 93 ARG A CA 1
ATOM 742 C C . ARG A 1 93 ? 16.840 -13.993 -23.746 1.00 91.62 93 ARG A C 1
ATOM 744 O O . ARG A 1 93 ? 17.387 -15.010 -23.315 1.00 91.62 93 ARG A O 1
ATOM 751 N N . ILE A 1 94 ? 15.627 -13.991 -24.290 1.00 94.00 94 ILE A N 1
ATOM 752 C CA . ILE A 1 94 ? 14.765 -15.179 -24.443 1.00 94.00 94 ILE A CA 1
ATOM 753 C C . ILE A 1 94 ? 14.397 -15.465 -25.906 1.00 94.00 94 ILE A C 1
ATOM 755 O O . ILE A 1 94 ? 13.771 -16.480 -26.195 1.00 94.00 94 ILE A O 1
ATOM 759 N N . THR A 1 95 ? 14.793 -14.589 -26.831 1.00 96.25 95 THR A N 1
ATOM 760 C CA . THR A 1 95 ? 14.556 -14.737 -28.271 1.00 96.25 95 THR A CA 1
ATOM 761 C C . THR A 1 95 ? 15.860 -14.729 -29.054 1.00 96.25 95 THR A C 1
ATOM 763 O O . THR A 1 95 ? 16.800 -14.020 -28.683 1.00 96.25 95 THR A O 1
ATOM 766 N N . CYS A 1 96 ? 15.910 -15.484 -30.153 1.00 95.00 96 CYS A N 1
ATOM 767 C CA . CYS A 1 96 ? 17.104 -15.590 -30.991 1.00 95.00 96 CYS A CA 1
ATOM 768 C C . CYS A 1 96 ? 17.400 -14.307 -31.780 1.00 95.00 96 CYS A C 1
ATOM 770 O O . CYS A 1 96 ? 18.560 -13.952 -31.952 1.00 95.00 96 CYS A O 1
ATOM 772 N N . SER A 1 97 ? 16.367 -13.569 -32.192 1.00 94.94 97 SER A N 1
ATOM 773 C CA . SER A 1 97 ? 16.473 -12.336 -32.982 1.00 94.94 97 SER A CA 1
ATOM 774 C C . SER A 1 97 ? 15.546 -11.237 -32.455 1.00 94.94 97 SER A C 1
ATOM 776 O O . SER A 1 97 ? 14.724 -11.477 -31.558 1.00 94.94 97 SER A O 1
ATOM 778 N N . ASP A 1 98 ? 15.709 -10.025 -32.984 1.00 94.06 98 ASP A N 1
ATOM 779 C CA . ASP A 1 98 ? 14.818 -8.899 -32.689 1.00 94.06 98 ASP A CA 1
ATOM 780 C C . ASP A 1 98 ? 13.442 -9.091 -33.341 1.00 94.06 98 ASP A C 1
ATOM 782 O O . ASP A 1 98 ? 12.425 -8.853 -32.699 1.00 94.06 98 ASP A O 1
ATOM 786 N N . GLU A 1 99 ? 13.376 -9.697 -34.525 1.00 95.94 99 GLU A N 1
ATOM 787 C CA . GLU A 1 99 ? 12.110 -10.107 -35.152 1.00 95.94 99 GLU A CA 1
ATOM 788 C C . GLU A 1 99 ? 11.313 -11.076 -34.260 1.00 95.94 99 GLU A C 1
ATOM 790 O O . GLU A 1 99 ? 10.114 -10.908 -34.035 1.00 95.94 99 GLU A O 1
ATOM 795 N N . CYS A 1 100 ? 11.980 -12.088 -33.686 1.00 95.75 100 CYS A N 1
ATOM 796 C CA . CYS A 1 100 ? 11.339 -13.017 -32.750 1.00 95.75 100 CYS A CA 1
ATOM 797 C C . CYS A 1 100 ? 10.898 -12.323 -31.457 1.00 95.75 100 CYS A C 1
ATOM 799 O O . CYS A 1 100 ? 9.927 -12.745 -30.832 1.00 95.75 100 CYS A O 1
ATOM 801 N N . LYS A 1 101 ? 11.603 -11.265 -31.044 1.00 95.31 101 LYS A N 1
ATOM 802 C CA . LYS A 1 101 ? 11.222 -10.447 -29.891 1.00 95.31 101 LYS A CA 1
ATOM 803 C C . LYS A 1 101 ? 9.935 -9.680 -30.172 1.00 95.31 101 LYS A C 1
ATOM 805 O O . LYS A 1 101 ? 9.046 -9.690 -29.327 1.00 95.31 101 LYS A O 1
ATOM 810 N N . GLU A 1 102 ? 9.818 -9.052 -31.336 1.00 95.56 102 GLU A N 1
ATOM 811 C CA . GLU A 1 102 ? 8.610 -8.318 -31.724 1.00 95.56 102 GLU A CA 1
ATOM 812 C C . GLU A 1 102 ? 7.389 -9.232 -31.824 1.00 95.56 102 GLU A C 1
ATOM 814 O O . GLU A 1 102 ? 6.325 -8.892 -31.302 1.00 95.56 102 GLU A O 1
ATOM 819 N N . LYS A 1 103 ? 7.556 -10.418 -32.423 1.00 95.38 103 LYS A N 1
ATOM 820 C CA . LYS A 1 103 ? 6.502 -11.442 -32.477 1.00 95.38 103 LYS A CA 1
ATOM 821 C C . LYS A 1 103 ? 6.091 -11.902 -31.079 1.00 95.38 103 LYS A C 1
ATOM 823 O O . LYS A 1 103 ? 4.904 -11.908 -30.765 1.00 95.38 103 LYS A O 1
ATOM 828 N N . TYR A 1 104 ? 7.060 -12.183 -30.206 1.00 94.81 104 TYR A N 1
ATOM 829 C CA . TYR A 1 104 ? 6.781 -12.568 -28.823 1.00 94.81 104 TYR A CA 1
ATOM 830 C C . TYR A 1 104 ? 6.021 -11.482 -28.053 1.00 94.81 104 TYR A C 1
ATOM 832 O O . TYR A 1 104 ? 5.057 -11.802 -27.366 1.00 94.81 104 TYR A O 1
ATOM 840 N N . ILE A 1 105 ? 6.398 -10.204 -28.179 1.00 93.38 105 ILE A N 1
ATOM 841 C CA . ILE A 1 105 ? 5.722 -9.097 -27.475 1.00 93.38 105 ILE A CA 1
ATOM 842 C C . ILE A 1 105 ? 4.234 -9.015 -27.848 1.00 93.38 105 ILE A C 1
ATOM 844 O O . ILE A 1 105 ? 3.410 -8.681 -27.001 1.00 93.38 105 ILE A O 1
ATOM 848 N N . LYS A 1 106 ? 3.882 -9.350 -29.092 1.00 94.25 106 LYS A N 1
ATOM 849 C CA . LYS A 1 106 ? 2.496 -9.351 -29.582 1.00 94.25 106 LYS A CA 1
ATOM 850 C C . LYS A 1 106 ? 1.749 -10.665 -29.317 1.00 94.25 106 LYS A C 1
ATOM 852 O O . LYS A 1 106 ? 0.566 -10.745 -29.621 1.00 94.25 106 LYS A O 1
ATOM 857 N N . SER A 1 107 ? 2.418 -11.686 -28.781 1.00 93.00 107 SER A N 1
ATOM 858 C CA . SER A 1 107 ? 1.818 -13.002 -28.542 1.00 93.00 107 SER A CA 1
ATOM 859 C C . SER A 1 107 ? 0.910 -13.025 -27.310 1.00 93.00 107 SER A C 1
ATOM 861 O O . SER A 1 107 ? 1.185 -12.365 -26.300 1.00 93.00 107 SER A O 1
ATOM 863 N N . ASP A 1 108 ? -0.109 -13.885 -27.341 1.00 93.69 108 ASP A N 1
ATOM 864 C CA . ASP A 1 108 ? -1.010 -14.115 -26.205 1.00 93.69 108 ASP A CA 1
ATOM 865 C C . ASP A 1 108 ? -0.265 -14.597 -24.955 1.00 93.69 108 ASP A C 1
ATOM 867 O O . ASP A 1 108 ? -0.599 -14.214 -23.833 1.00 93.69 108 ASP A O 1
ATOM 871 N N . ILE A 1 109 ? 0.813 -15.367 -25.142 1.00 91.44 109 ILE A N 1
ATOM 872 C CA . ILE A 1 109 ? 1.679 -15.852 -24.061 1.00 91.44 109 ILE A CA 1
ATOM 873 C C . ILE A 1 109 ? 2.305 -14.674 -23.299 1.00 91.44 109 ILE A C 1
ATOM 875 O O . ILE A 1 109 ? 2.367 -14.683 -22.066 1.00 91.44 109 ILE A O 1
ATOM 879 N N . HIS A 1 110 ? 2.781 -13.648 -24.012 1.00 93.44 110 HIS A N 1
ATOM 880 C CA . HIS A 1 110 ? 3.355 -12.463 -23.378 1.00 93.44 110 HIS A CA 1
ATOM 881 C C . HIS A 1 110 ? 2.287 -11.634 -22.663 1.00 93.44 110 HIS A C 1
ATOM 883 O O . HIS A 1 110 ? 2.491 -11.232 -21.516 1.00 93.44 110 HIS A O 1
ATOM 889 N N . ILE A 1 111 ? 1.132 -11.439 -23.303 1.00 93.19 111 ILE A N 1
ATOM 890 C CA . ILE A 1 111 ? -0.002 -10.703 -22.733 1.00 93.19 111 ILE A CA 1
ATOM 891 C C . ILE A 1 111 ? -0.487 -11.374 -21.439 1.00 93.19 111 ILE A C 1
ATOM 893 O O . ILE A 1 111 ? -0.687 -10.694 -20.431 1.00 93.19 111 ILE A O 1
ATOM 897 N N . ALA A 1 112 ? -0.614 -12.703 -21.422 1.00 93.38 112 ALA A N 1
ATOM 898 C CA . ALA A 1 112 ? -0.997 -13.463 -20.235 1.00 93.38 112 ALA A CA 1
ATOM 899 C C . ALA A 1 112 ? 0.003 -13.275 -19.081 1.00 93.38 112 ALA A C 1
ATOM 901 O O . ALA A 1 112 ? -0.404 -12.973 -17.958 1.00 93.38 112 ALA A O 1
ATOM 902 N N . LYS A 1 113 ? 1.314 -13.348 -19.360 1.00 92.69 113 LYS A N 1
ATOM 903 C CA . LYS A 1 113 ? 2.364 -13.093 -18.356 1.00 92.69 113 LYS A CA 1
ATOM 904 C C . LYS A 1 113 ? 2.314 -11.671 -17.798 1.00 92.69 113 LYS A C 1
ATOM 906 O O . LYS A 1 113 ? 2.506 -11.482 -16.598 1.00 92.69 113 LYS A O 1
ATOM 911 N N . LEU A 1 114 ? 2.055 -10.669 -18.644 1.00 92.44 114 LEU A N 1
ATOM 912 C CA . LEU A 1 114 ? 1.902 -9.281 -18.198 1.00 92.44 114 LEU A CA 1
ATOM 913 C C . LEU A 1 114 ? 0.683 -9.113 -17.283 1.00 92.44 114 LEU A C 1
ATOM 915 O O . LEU A 1 114 ? 0.787 -8.455 -16.248 1.00 92.44 114 LEU A O 1
ATOM 919 N N . ARG A 1 115 ? -0.449 -9.744 -17.620 1.00 92.56 115 ARG A N 1
ATOM 920 C CA . ARG A 1 115 ? -1.655 -9.741 -16.774 1.00 92.56 115 ARG A CA 1
ATOM 921 C C . ARG A 1 115 ? -1.391 -10.392 -15.420 1.00 92.56 115 ARG A C 1
ATOM 923 O O . ARG A 1 115 ? -1.733 -9.816 -14.390 1.00 92.56 115 ARG A O 1
ATOM 930 N N . GLU A 1 116 ? -0.736 -11.550 -15.406 1.00 92.50 116 GLU A N 1
ATOM 931 C CA . GLU A 1 116 ? -0.372 -12.246 -14.170 1.00 92.50 116 GLU A CA 1
ATOM 932 C C . GLU A 1 116 ? 0.560 -11.394 -13.292 1.00 92.50 116 GLU A C 1
ATOM 934 O O . GLU A 1 116 ? 0.341 -11.269 -12.085 1.00 92.50 116 GLU A O 1
ATOM 939 N N . ALA A 1 117 ? 1.570 -10.757 -13.892 1.00 89.25 117 ALA A N 1
ATOM 940 C CA . ALA A 1 117 ? 2.468 -9.847 -13.186 1.00 89.25 117 ALA A CA 1
ATOM 941 C C . ALA A 1 117 ? 1.722 -8.630 -12.609 1.00 89.25 117 ALA A C 1
ATOM 943 O O . ALA A 1 117 ? 1.962 -8.252 -11.460 1.00 89.25 117 ALA A O 1
ATOM 944 N N . GLY A 1 118 ? 0.780 -8.056 -13.365 1.00 87.06 118 GLY A N 1
ATOM 945 C CA . GLY A 1 118 ? -0.087 -6.974 -12.897 1.00 87.06 118 GLY A CA 1
ATOM 946 C C . GLY A 1 118 ? -0.934 -7.388 -11.691 1.00 87.06 118 GLY A C 1
ATOM 947 O O . GLY A 1 118 ? -0.936 -6.698 -10.673 1.00 87.06 118 GLY A O 1
ATOM 948 N N . LEU A 1 119 ? -1.577 -8.559 -11.753 1.00 84.69 119 LEU A N 1
ATOM 949 C CA . LEU A 1 119 ? -2.359 -9.108 -10.640 1.00 84.69 119 LEU A CA 1
ATOM 950 C C . LEU A 1 119 ? -1.496 -9.371 -9.399 1.00 84.69 119 LEU A C 1
ATOM 952 O O . LEU A 1 119 ? -1.917 -9.058 -8.286 1.00 84.69 119 LEU A O 1
ATOM 956 N N . LYS A 1 120 ? -0.277 -9.900 -9.568 1.00 85.69 120 LYS A N 1
ATOM 957 C CA . LYS A 1 120 ? 0.680 -10.084 -8.462 1.00 85.69 120 LYS A CA 1
ATOM 958 C C . LYS A 1 120 ? 1.059 -8.753 -7.818 1.00 85.69 120 LYS A C 1
ATOM 960 O O . LYS A 1 120 ? 1.085 -8.669 -6.594 1.00 85.69 120 LYS A O 1
ATOM 965 N N . SER A 1 121 ? 1.285 -7.712 -8.620 1.00 79.56 121 SER A N 1
ATOM 966 C CA . SER A 1 121 ? 1.586 -6.372 -8.111 1.00 79.56 121 SER A CA 1
ATOM 967 C C . SER A 1 121 ? 0.441 -5.820 -7.260 1.00 79.56 121 SER A C 1
ATOM 969 O O . SER A 1 121 ? 0.693 -5.356 -6.150 1.00 79.56 121 SER A O 1
ATOM 971 N N . VAL A 1 122 ? -0.804 -5.921 -7.738 1.00 71.06 122 VAL A N 1
ATOM 972 C CA . VAL A 1 122 ? -1.999 -5.458 -7.005 1.00 71.06 122 VAL A CA 1
ATOM 973 C C . VAL A 1 122 ? -2.199 -6.241 -5.706 1.00 71.06 122 VAL A C 1
ATOM 975 O O . VAL A 1 122 ? -2.503 -5.654 -4.674 1.00 71.06 122 VAL A O 1
ATOM 978 N N . LYS A 1 123 ? -1.967 -7.559 -5.717 1.00 67.62 123 LYS A N 1
ATOM 979 C CA . LYS A 1 123 ? -2.017 -8.381 -4.497 1.00 67.62 123 LYS A CA 1
ATOM 980 C C . LYS A 1 123 ? -0.907 -8.031 -3.499 1.00 67.62 123 LYS A C 1
ATOM 982 O O . LYS A 1 123 ? -1.118 -8.131 -2.298 1.00 67.62 123 LYS A O 1
ATOM 987 N N . SER A 1 124 ? 0.275 -7.648 -3.988 1.00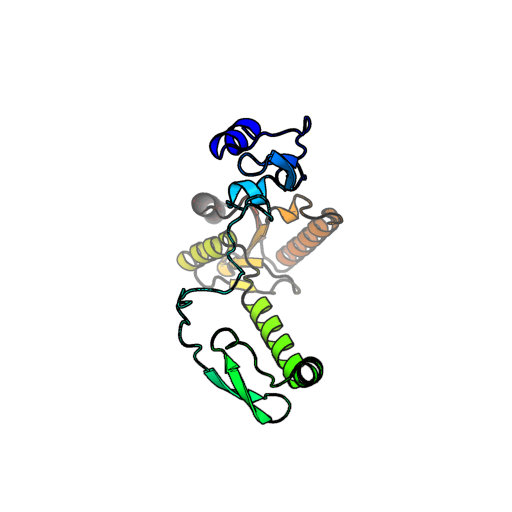 66.81 124 SER A N 1
ATOM 988 C CA . SER A 1 124 ? 1.426 -7.300 -3.143 1.00 66.81 124 SER A CA 1
ATOM 989 C C . SER A 1 124 ? 1.357 -5.890 -2.552 1.00 66.81 124 SER A C 1
ATOM 991 O O . SER A 1 124 ? 1.989 -5.623 -1.530 1.00 66.81 124 SER A O 1
ATOM 993 N N . SER A 1 125 ? 0.591 -4.979 -3.159 1.00 61.53 125 SER A N 1
ATOM 994 C CA . SER A 1 125 ? 0.303 -3.689 -2.541 1.00 61.53 125 SER A CA 1
ATOM 995 C C . SER A 1 125 ? -0.670 -3.903 -1.390 1.00 61.53 125 SER A C 1
ATOM 997 O O . SER A 1 125 ? -1.855 -4.138 -1.609 1.00 61.53 125 SER A O 1
ATOM 999 N N . CYS A 1 126 ? -0.170 -3.819 -0.158 1.00 56.66 126 CYS A N 1
ATOM 1000 C CA . CYS A 1 126 ? -1.034 -3.704 1.006 1.00 56.66 126 CYS A CA 1
ATOM 1001 C C . CYS A 1 126 ? -1.895 -2.444 0.830 1.00 56.66 126 CYS A C 1
ATOM 1003 O O . CYS A 1 126 ? -1.354 -1.342 0.735 1.00 56.66 126 CYS A O 1
ATOM 1005 N N . SER A 1 127 ? -3.217 -2.606 0.734 1.00 63.94 127 SER A N 1
ATOM 1006 C CA . SER A 1 127 ? -4.155 -1.477 0.671 1.00 63.94 127 SER A CA 1
ATOM 1007 C C . SER A 1 127 ? -4.200 -0.690 1.983 1.00 63.94 127 SER A C 1
ATOM 1009 O O . SER A 1 127 ? -4.601 0.470 1.982 1.00 63.94 127 SER A O 1
ATOM 1011 N N . ARG A 1 128 ? -3.771 -1.324 3.078 1.00 78.50 128 ARG A N 1
ATOM 1012 C CA . ARG A 1 128 ? -3.914 -0.851 4.454 1.00 78.50 128 ARG A CA 1
ATOM 1013 C C . ARG A 1 128 ? -2.657 -0.157 4.940 1.00 78.50 128 ARG A C 1
ATOM 1015 O O . ARG A 1 128 ? -1.534 -0.532 4.583 1.00 78.50 128 ARG A O 1
ATOM 1022 N N . SER A 1 129 ? -2.830 0.861 5.774 1.00 86.94 129 SER A N 1
ATOM 1023 C CA . SER A 1 129 ? -1.675 1.555 6.342 1.00 86.94 129 SER A CA 1
ATOM 1024 C C . SER A 1 129 ? -0.983 0.675 7.392 1.00 86.94 129 SER A C 1
ATOM 1026 O O . SER A 1 129 ? -1.613 -0.131 8.071 1.00 86.94 129 SER A O 1
ATOM 1028 N N . LYS A 1 130 ? 0.335 0.831 7.575 1.00 90.12 130 LYS A N 1
ATOM 1029 C CA . LYS A 1 130 ? 1.055 0.099 8.636 1.00 90.12 130 LYS A CA 1
ATOM 1030 C C . LYS A 1 130 ? 0.509 0.416 10.036 1.00 90.12 130 LYS A C 1
ATOM 1032 O O . LYS A 1 130 ? 0.562 -0.443 10.907 1.00 90.12 130 LYS A O 1
ATOM 1037 N N . ASN A 1 131 ? 0.008 1.637 10.241 1.00 93.31 131 ASN A N 1
ATOM 1038 C CA . ASN A 1 131 ? -0.594 2.054 11.505 1.00 93.31 131 ASN A CA 1
ATOM 1039 C C . ASN A 1 131 ? -1.934 1.342 11.739 1.00 93.31 131 ASN A C 1
ATOM 1041 O O . ASN A 1 131 ? -2.137 0.782 12.808 1.00 93.31 131 ASN A O 1
ATOM 1045 N N . GLU A 1 132 ? -2.794 1.301 10.720 1.00 91.31 132 GLU A N 1
ATOM 1046 C CA . GLU A 1 132 ? -4.081 0.592 10.732 1.00 91.31 132 GLU A CA 1
ATOM 1047 C C . GLU A 1 132 ? -3.899 -0.904 11.031 1.00 91.31 132 GLU A C 1
ATOM 1049 O O . GLU A 1 132 ? -4.580 -1.450 11.895 1.00 91.31 132 GLU A O 1
ATOM 1054 N N . ILE A 1 133 ? -2.930 -1.556 10.374 1.00 92.88 133 ILE A N 1
ATOM 1055 C CA . ILE A 1 133 ? -2.610 -2.970 10.625 1.00 92.88 133 ILE A CA 1
ATOM 1056 C C . ILE A 1 133 ? -2.190 -3.175 12.080 1.00 92.88 133 ILE A C 1
ATOM 1058 O O . ILE A 1 133 ? -2.714 -4.065 12.744 1.00 92.88 133 ILE A O 1
ATOM 1062 N N . TYR A 1 134 ? -1.279 -2.339 12.583 1.00 95.88 134 TYR A N 1
ATOM 1063 C CA . TYR A 1 134 ? -0.796 -2.464 13.954 1.00 95.88 134 TYR A CA 1
ATOM 1064 C C . TYR A 1 134 ? -1.904 -2.193 14.983 1.00 95.88 134 TYR A C 1
ATOM 1066 O O . TYR A 1 134 ? -2.020 -2.909 15.974 1.00 95.88 134 TYR A O 1
ATOM 1074 N N . PHE A 1 135 ? -2.778 -1.219 14.729 1.00 96.31 135 PHE A N 1
ATOM 1075 C CA . PHE A 1 135 ? -3.945 -0.968 15.573 1.00 96.31 135 PHE A CA 1
ATOM 1076 C C . PHE A 1 135 ? -4.896 -2.176 15.594 1.00 96.31 135 PHE A C 1
ATOM 1078 O O . PHE A 1 135 ? -5.336 -2.603 16.660 1.00 96.31 135 PHE A O 1
ATOM 1085 N N . ALA A 1 136 ? -5.163 -2.782 14.434 1.00 95.38 136 ALA A N 1
ATOM 1086 C CA . ALA A 1 136 ? -5.984 -3.985 14.336 1.00 95.38 136 ALA A CA 1
ATOM 1087 C C . ALA A 1 136 ? -5.377 -5.181 15.092 1.00 95.38 136 ALA A C 1
ATOM 1089 O O . ALA A 1 136 ? -6.113 -5.968 15.686 1.00 95.38 136 ALA A O 1
ATOM 1090 N N . GLU A 1 137 ? -4.049 -5.319 15.093 1.00 96.06 137 GLU A N 1
ATOM 1091 C CA . GLU A 1 137 ? -3.338 -6.332 15.882 1.00 96.06 137 GLU A CA 1
ATOM 1092 C C . GLU A 1 137 ? -3.513 -6.109 17.390 1.00 96.06 137 GLU A C 1
ATOM 1094 O O . GLU A 1 137 ? -3.794 -7.066 18.110 1.00 96.06 137 GLU A O 1
ATOM 1099 N N . LEU A 1 138 ? -3.430 -4.858 17.864 1.00 97.00 138 LEU A N 1
ATOM 1100 C CA . LEU A 1 138 ? -3.705 -4.511 19.265 1.00 97.00 138 LEU A CA 1
ATOM 1101 C C . LEU A 1 138 ? -5.160 -4.810 19.659 1.00 97.00 138 LEU A C 1
ATOM 1103 O O . LEU A 1 138 ? -5.417 -5.321 20.747 1.00 97.00 138 LEU A O 1
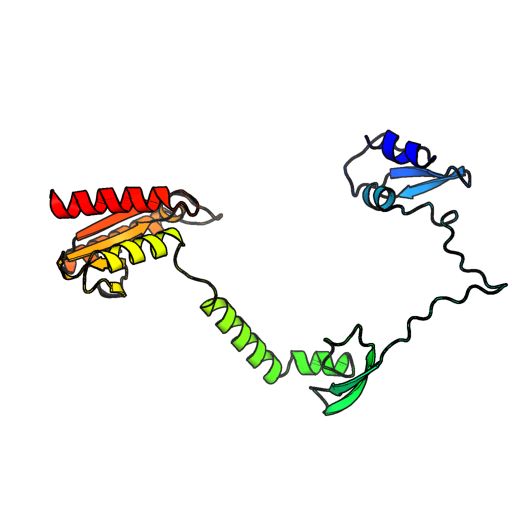ATOM 1107 N N . CYS A 1 139 ? -6.124 -4.552 18.771 1.00 96.12 139 CYS A N 1
ATOM 1108 C CA . CYS A 1 139 ? -7.513 -4.943 19.006 1.00 96.12 139 CYS A CA 1
ATOM 1109 C C . CYS A 1 139 ? -7.659 -6.467 19.099 1.00 96.12 139 CYS A C 1
ATOM 1111 O O . CYS A 1 139 ? -8.295 -6.952 20.030 1.00 96.12 139 CYS A O 1
ATOM 1113 N N . LYS A 1 140 ? -7.053 -7.222 18.174 1.00 96.12 140 LYS A N 1
ATOM 1114 C CA . LYS A 1 140 ? -7.109 -8.696 18.150 1.00 96.12 140 LYS A CA 1
ATOM 1115 C C . LYS A 1 140 ? -6.449 -9.347 19.360 1.00 96.12 140 LYS A C 1
ATOM 1117 O O . LYS A 1 140 ? -6.868 -10.426 19.757 1.00 96.12 140 LYS A O 1
ATOM 1122 N N . SER A 1 141 ? -5.418 -8.727 19.933 1.00 96.19 141 SER A N 1
ATOM 1123 C CA . SER A 1 141 ? -4.788 -9.244 21.151 1.00 96.19 141 SER A CA 1
ATOM 1124 C C . SER A 1 141 ? -5.609 -8.966 22.412 1.00 96.19 141 SER A C 1
ATOM 1126 O O . SER A 1 141 ? -5.444 -9.670 23.407 1.00 96.19 141 SER A O 1
ATOM 1128 N N . LYS A 1 142 ? -6.476 -7.944 22.391 1.00 95.69 142 LYS A N 1
ATOM 1129 C CA . LYS A 1 142 ? -7.245 -7.486 23.556 1.00 95.69 142 LYS A CA 1
ATOM 1130 C C . LYS A 1 142 ? -8.696 -7.969 23.575 1.00 95.69 142 LYS A C 1
ATOM 1132 O O . LYS A 1 142 ? -9.246 -8.141 24.660 1.00 95.69 142 LYS A O 1
ATOM 1137 N N . PHE A 1 143 ? -9.312 -8.146 22.410 1.00 95.06 143 PHE A N 1
ATOM 1138 C CA . PHE A 1 143 ? -10.728 -8.469 22.254 1.00 95.06 143 PHE A CA 1
ATOM 1139 C C . PHE A 1 143 ? -10.921 -9.726 21.407 1.00 95.06 143 PHE A C 1
ATOM 1141 O O . PHE A 1 143 ? -10.135 -10.019 20.507 1.00 95.06 143 PHE A O 1
ATOM 1148 N N . GLU A 1 144 ? -12.015 -10.438 21.656 1.00 93.25 144 GLU A N 1
ATOM 1149 C CA . GLU A 1 144 ? -12.429 -11.586 20.852 1.00 93.25 144 GLU A CA 1
ATOM 1150 C C . GLU A 1 144 ? -13.301 -11.150 19.664 1.00 93.25 144 GLU A C 1
ATOM 1152 O O . GLU A 1 144 ? -13.933 -10.092 19.686 1.00 93.25 144 GLU A O 1
ATOM 1157 N N . ASN A 1 145 ? -13.354 -11.979 18.615 1.00 93.12 145 ASN A N 1
ATOM 1158 C CA . ASN A 1 145 ? -14.200 -11.776 17.429 1.00 93.12 145 ASN A CA 1
ATOM 1159 C C . ASN A 1 145 ? -13.990 -10.435 16.696 1.00 93.12 145 ASN A C 1
ATOM 1161 O O . ASN A 1 145 ? -14.921 -9.884 16.109 1.00 93.12 145 ASN A O 1
ATOM 1165 N N . VAL A 1 146 ? -12.761 -9.912 16.701 1.00 95.00 146 VAL A N 1
ATOM 1166 C CA . VAL A 1 146 ? -12.398 -8.698 15.957 1.00 95.00 146 VAL A CA 1
ATOM 1167 C C . VAL A 1 146 ? -12.404 -8.971 14.457 1.00 95.00 146 VAL A C 1
ATOM 1169 O O . VAL A 1 146 ? -11.613 -9.773 13.953 1.00 95.00 146 VAL A O 1
ATOM 1172 N N . LEU A 1 147 ? -13.250 -8.241 13.736 1.00 94.88 147 LEU A N 1
ATOM 1173 C CA . LEU A 1 147 ? -13.312 -8.270 12.279 1.00 94.88 147 LEU A CA 1
ATOM 1174 C C . LEU A 1 147 ? -12.512 -7.092 11.712 1.00 94.88 147 LEU A C 1
ATOM 1176 O O . LEU A 1 147 ? -12.385 -6.047 12.346 1.00 94.88 147 LEU A O 1
ATOM 1180 N N . THR A 1 148 ? -11.945 -7.248 10.519 1.00 93.75 148 THR A N 1
ATOM 1181 C CA . THR A 1 148 ? -11.157 -6.186 9.873 1.00 93.75 148 THR A CA 1
ATOM 1182 C C . THR A 1 148 ? -11.525 -6.084 8.410 1.00 93.75 148 THR A C 1
ATOM 1184 O O . THR A 1 148 ? -11.431 -7.094 7.719 1.00 93.75 148 THR A O 1
ATOM 1187 N N . ASN A 1 149 ? -11.839 -4.876 7.931 1.00 91.00 149 ASN A N 1
ATOM 1188 C CA . ASN A 1 149 ? -12.165 -4.605 6.526 1.00 91.00 149 ASN A CA 1
ATOM 1189 C C . ASN A 1 149 ? -13.385 -5.406 6.001 1.00 91.00 149 ASN A C 1
ATOM 1191 O O . ASN A 1 149 ? -13.484 -5.692 4.808 1.00 91.00 149 ASN A O 1
ATOM 1195 N N . GLU A 1 150 ? -14.323 -5.773 6.880 1.00 91.50 150 GLU A N 1
ATOM 1196 C CA . GLU A 1 150 ? -15.542 -6.504 6.505 1.00 91.50 150 GLU A CA 1
ATOM 1197 C C . GLU A 1 150 ? -16.652 -5.549 6.051 1.00 91.50 150 GLU A C 1
ATOM 1199 O O . GLU A 1 150 ? -16.955 -4.568 6.733 1.00 91.50 150 GLU A O 1
ATOM 1204 N N . LYS A 1 151 ? -17.299 -5.854 4.917 1.00 92.88 151 LYS A N 1
ATOM 1205 C CA . LYS A 1 151 ? -18.358 -5.027 4.302 1.00 92.88 151 LYS A CA 1
ATOM 1206 C C . LYS A 1 151 ? -19.738 -5.273 4.913 1.00 92.88 151 LYS A C 1
ATOM 1208 O O . LYS A 1 151 ? -20.658 -5.715 4.227 1.00 92.88 151 LYS A O 1
ATOM 1213 N N . MET A 1 152 ? -19.881 -5.014 6.206 1.00 91.62 152 MET A N 1
ATOM 1214 C CA . MET A 1 152 ? -21.108 -5.337 6.941 1.00 91.62 152 MET A CA 1
ATOM 1215 C C . MET A 1 152 ? -22.113 -4.183 7.074 1.00 91.62 152 MET A C 1
ATOM 1217 O O . MET A 1 152 ? -23.195 -4.392 7.614 1.00 91.62 152 MET A O 1
ATOM 1221 N N . PHE A 1 153 ? -21.795 -2.991 6.561 1.00 93.81 153 PHE A N 1
ATOM 1222 C CA . PHE A 1 153 ? -22.625 -1.790 6.713 1.00 93.81 153 PHE A CA 1
ATOM 1223 C C . PHE A 1 153 ? -23.196 -1.350 5.362 1.00 93.81 153 PHE A C 1
ATOM 1225 O O . PHE A 1 153 ? -22.697 -0.411 4.754 1.00 93.81 153 PHE A O 1
ATOM 1232 N N . GLU A 1 154 ? -24.202 -2.060 4.840 1.00 91.31 154 GLU A N 1
ATOM 1233 C CA . GLU A 1 154 ? -24.828 -1.740 3.537 1.00 91.31 154 GLU A CA 1
ATOM 1234 C C . GLU A 1 154 ? -23.809 -1.675 2.374 1.00 91.31 154 GLU A C 1
ATOM 1236 O O . GLU A 1 154 ? -23.887 -0.840 1.475 1.00 91.31 154 GLU A O 1
ATOM 1241 N N . GLY A 1 155 ? -22.804 -2.557 2.408 1.00 90.38 155 GLY A N 1
ATOM 1242 C CA . GLY A 1 155 ? -21.712 -2.589 1.430 1.00 90.38 155 GLY A CA 1
ATOM 1243 C C . GLY A 1 155 ? -20.503 -1.714 1.783 1.00 90.38 155 GLY A C 1
ATOM 1244 O O . GLY A 1 155 ? -19.476 -1.828 1.107 1.00 90.38 155 GLY A O 1
ATOM 1245 N N . TRP A 1 156 ? -20.582 -0.908 2.849 1.00 92.81 156 TRP A N 1
ATOM 1246 C CA . TRP A 1 156 ? -19.438 -0.214 3.443 1.00 92.81 156 TRP A CA 1
ATOM 1247 C C . TRP A 1 156 ? -18.669 -1.120 4.405 1.00 92.81 156 TRP A C 1
ATOM 1249 O O . TRP A 1 156 ? -19.251 -1.922 5.141 1.00 92.81 156 TRP A O 1
ATOM 1259 N N . ASP A 1 157 ? -17.348 -0.969 4.396 1.00 93.06 157 ASP A N 1
ATOM 1260 C CA . ASP A 1 157 ? -16.411 -1.599 5.319 1.00 93.06 157 ASP A CA 1
ATOM 1261 C C . ASP A 1 157 ? -15.991 -0.644 6.440 1.00 93.06 157 ASP A C 1
ATOM 1263 O O . ASP A 1 157 ? -16.189 0.567 6.357 1.00 93.06 157 ASP A O 1
ATOM 1267 N N . ALA A 1 158 ? -15.375 -1.182 7.488 1.00 93.62 158 ALA A N 1
ATOM 1268 C CA . ALA A 1 158 ? -14.601 -0.415 8.460 1.00 93.62 158 ALA A CA 1
ATOM 1269 C C . ALA A 1 158 ? -13.250 -1.097 8.694 1.00 93.62 158 ALA A C 1
ATOM 1271 O O . ALA A 1 158 ? -13.124 -2.314 8.522 1.00 93.62 158 ALA A O 1
ATOM 1272 N N . ASP A 1 159 ? -12.236 -0.320 9.068 1.00 94.06 159 ASP A N 1
ATOM 1273 C CA . ASP A 1 159 ? -10.865 -0.821 9.185 1.00 94.06 159 ASP A CA 1
ATOM 1274 C C . ASP A 1 159 ? -10.774 -1.915 10.258 1.00 94.06 159 ASP A C 1
ATOM 1276 O O . ASP A 1 159 ? -10.230 -3.001 10.012 1.00 94.06 159 ASP A O 1
ATOM 1280 N N . VAL A 1 160 ? -11.410 -1.667 11.409 1.00 95.50 160 VAL A N 1
ATOM 1281 C CA . VAL A 1 160 ? -11.578 -2.622 12.511 1.00 95.50 160 VAL A CA 1
ATOM 1282 C C . VAL A 1 160 ? -13.014 -2.570 13.019 1.00 95.50 160 VAL A C 1
ATOM 1284 O O . VAL A 1 160 ? -13.579 -1.497 13.191 1.00 95.50 160 VAL A O 1
ATOM 1287 N N . ILE A 1 161 ? -13.615 -3.722 13.292 1.00 96.94 161 ILE A N 1
ATOM 1288 C CA . ILE A 1 161 ? -14.973 -3.826 13.821 1.00 96.94 161 ILE A CA 1
ATOM 1289 C C . ILE A 1 161 ? -14.941 -4.706 15.061 1.00 96.94 161 ILE A C 1
ATOM 1291 O O . ILE A 1 161 ? -14.361 -5.795 15.052 1.00 96.94 161 ILE A O 1
ATOM 1295 N N . LEU A 1 162 ? -15.598 -4.234 16.118 1.00 96.06 162 LEU A N 1
ATOM 1296 C CA . LEU A 1 162 ? -15.796 -4.961 17.362 1.00 96.06 162 LEU A CA 1
ATOM 1297 C C . LEU A 1 162 ? -17.288 -5.285 17.519 1.00 96.06 162 LEU A C 1
ATOM 1299 O O . LEU A 1 162 ? -18.042 -4.458 18.041 1.00 96.06 162 LEU A O 1
ATOM 1303 N N . PRO A 1 163 ? -17.745 -6.471 17.074 1.00 94.69 163 PRO A N 1
ATOM 1304 C CA . PRO A 1 163 ? -19.158 -6.834 17.113 1.00 94.69 163 PRO A CA 1
ATOM 1305 C C . PRO A 1 163 ? -19.757 -6.825 18.519 1.00 94.69 163 PRO A C 1
ATOM 1307 O O . PRO A 1 163 ? -20.911 -6.433 18.669 1.00 94.69 163 PRO A O 1
ATOM 1310 N N . LEU A 1 164 ? -18.967 -7.210 19.529 1.00 94.25 164 LEU A N 1
ATOM 1311 C CA . LEU A 1 164 ? -19.400 -7.269 20.926 1.00 94.25 164 LEU A CA 1
ATOM 1312 C C . LEU A 1 164 ? -19.777 -5.887 21.474 1.00 94.25 164 LEU A C 1
ATOM 1314 O O . LEU A 1 164 ? -20.812 -5.741 22.110 1.00 94.25 164 LEU A O 1
ATOM 1318 N N . PHE A 1 165 ? -18.962 -4.873 21.181 1.00 94.81 165 PHE A N 1
ATOM 1319 C CA . PHE A 1 165 ? -19.192 -3.497 21.628 1.00 94.81 165 PHE A CA 1
ATOM 1320 C C . PHE A 1 165 ? -20.072 -2.700 20.664 1.00 94.81 165 PHE A C 1
ATOM 1322 O O . PHE A 1 165 ? -20.385 -1.548 20.938 1.00 94.81 165 PHE A O 1
ATOM 1329 N N . LYS A 1 166 ? -20.436 -3.288 19.515 1.00 96.19 166 LYS A N 1
ATOM 1330 C CA . LYS A 1 166 ? -21.093 -2.588 18.406 1.00 96.19 166 LYS A CA 1
ATOM 1331 C C . LYS A 1 166 ? -20.327 -1.329 17.986 1.00 96.19 166 LYS A C 1
ATOM 1333 O O . LYS A 1 166 ? -20.918 -0.292 17.723 1.00 96.19 166 LYS A O 1
ATOM 1338 N N . ILE A 1 167 ? -18.999 -1.417 17.887 1.00 96.75 167 ILE A N 1
ATOM 1339 C CA . ILE A 1 167 ? -18.145 -0.296 17.459 1.00 96.75 167 ILE A CA 1
ATOM 1340 C C . ILE A 1 167 ? -17.497 -0.614 16.111 1.00 96.75 167 ILE A C 1
ATOM 1342 O O . ILE A 1 167 ? -16.970 -1.711 15.910 1.00 96.75 167 ILE A O 1
ATOM 1346 N N . ALA A 1 168 ? -17.515 0.357 15.199 1.00 97.19 168 ALA A N 1
ATOM 1347 C CA . ALA A 1 168 ? -16.818 0.304 13.917 1.00 97.19 168 ALA A CA 1
ATOM 1348 C C . ALA A 1 168 ? -15.759 1.411 13.864 1.00 97.19 168 ALA A C 1
ATOM 1350 O O . ALA A 1 168 ? -16.077 2.594 13.943 1.00 97.19 168 ALA A O 1
ATOM 1351 N N . ILE A 1 169 ? -14.495 1.029 13.750 1.00 96.69 169 ILE A N 1
ATOM 1352 C CA . ILE A 1 169 ? -13.344 1.923 13.832 1.00 96.69 169 ILE A CA 1
ATOM 1353 C C . ILE A 1 169 ? -12.845 2.225 12.423 1.00 96.69 169 ILE A C 1
ATOM 1355 O O . ILE A 1 169 ? -12.568 1.306 11.649 1.00 96.69 169 ILE A O 1
ATOM 1359 N N . ASN A 1 170 ? -12.690 3.513 12.121 1.00 95.50 170 ASN A N 1
ATOM 1360 C CA . ASN A 1 170 ? -12.153 3.997 10.855 1.00 95.50 170 ASN A CA 1
ATOM 1361 C C . ASN A 1 170 ? -10.827 4.737 11.077 1.00 95.50 170 ASN A C 1
ATOM 1363 O O . ASN A 1 170 ? -10.767 5.695 11.851 1.00 95.50 170 ASN A O 1
ATOM 1367 N N . TRP A 1 171 ? -9.772 4.327 10.379 1.00 94.62 171 TRP A N 1
ATOM 1368 C CA . TRP A 1 171 ? -8.444 4.929 10.410 1.00 94.62 171 TRP A CA 1
ATOM 1369 C C . TRP A 1 171 ? -8.280 5.925 9.255 1.00 94.62 171 TRP A C 1
ATOM 1371 O O . TRP A 1 171 ? -7.788 5.608 8.169 1.00 94.62 171 TRP A O 1
ATOM 1381 N N . ASN A 1 172 ? -8.669 7.175 9.489 1.00 93.12 172 ASN A N 1
ATOM 1382 C CA . ASN A 1 172 ? -8.672 8.204 8.456 1.00 93.12 172 ASN A CA 1
ATOM 1383 C C . ASN A 1 172 ? -7.281 8.832 8.302 1.00 93.12 172 ASN A C 1
ATOM 1385 O O . ASN A 1 172 ? -6.839 9.634 9.128 1.00 93.12 172 ASN A O 1
ATOM 1389 N N . GLY A 1 173 ? -6.604 8.496 7.203 1.00 89.50 173 GLY A N 1
ATOM 1390 C CA . GLY A 1 173 ? -5.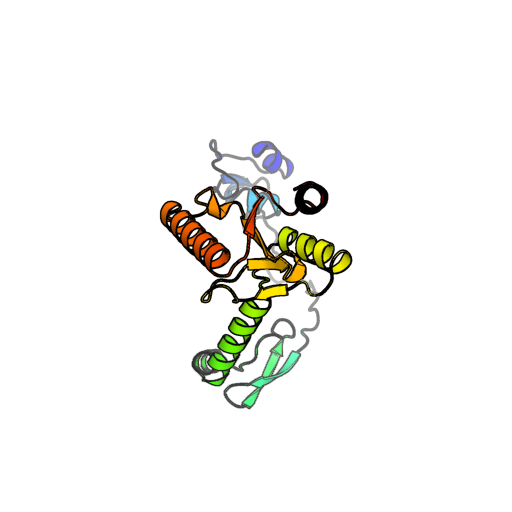314 9.077 6.827 1.00 89.50 173 GLY A CA 1
ATOM 1391 C C . GLY A 1 173 ? -5.390 10.520 6.299 1.00 89.50 173 GLY A C 1
ATOM 1392 O O . GLY A 1 173 ? -6.459 11.085 6.062 1.00 89.50 173 GLY A O 1
ATOM 1393 N N . ILE A 1 174 ? -4.226 11.108 5.999 1.00 89.94 174 ILE A N 1
ATOM 1394 C CA . ILE A 1 174 ? -4.086 12.509 5.551 1.00 89.94 174 ILE A CA 1
ATOM 1395 C C . ILE A 1 174 ? -4.962 12.888 4.339 1.00 89.94 174 ILE A C 1
ATOM 1397 O O . ILE A 1 174 ? -5.396 14.038 4.239 1.00 89.94 174 ILE A O 1
ATOM 1401 N N . PHE A 1 175 ? -5.271 11.941 3.446 1.00 86.50 175 PHE A N 1
ATOM 1402 C CA . PHE A 1 175 ? -6.094 12.178 2.252 1.00 86.50 175 PHE A CA 1
ATOM 1403 C C . PHE A 1 175 ? -7.567 12.489 2.558 1.00 86.50 175 PHE A C 1
ATOM 1405 O O . PHE A 1 175 ? -8.234 13.080 1.712 1.00 86.50 175 PHE A O 1
ATOM 1412 N N . HIS A 1 176 ? -8.067 12.145 3.750 1.00 84.44 176 HIS A N 1
ATOM 1413 C CA . HIS A 1 176 ? -9.407 12.545 4.198 1.00 84.44 176 HIS A CA 1
ATOM 1414 C C . HIS A 1 176 ? -9.482 14.042 4.531 1.00 84.44 176 HIS A C 1
ATOM 1416 O O . HIS A 1 176 ? -10.553 14.647 4.518 1.00 84.44 176 HIS A O 1
ATOM 1422 N N . TYR A 1 177 ? -8.333 14.661 4.814 1.00 87.50 177 TYR A N 1
ATOM 1423 C CA . TYR A 1 177 ? -8.263 16.031 5.319 1.00 87.50 177 TYR A CA 1
ATOM 1424 C C . TYR A 1 177 ? -7.627 17.003 4.333 1.00 87.50 177 TYR A C 1
ATOM 1426 O O . TYR A 1 177 ? -7.981 18.182 4.331 1.00 87.50 177 TYR A O 1
ATOM 1434 N N . LYS A 1 178 ? -6.663 16.543 3.527 1.00 88.19 178 LYS A N 1
ATOM 1435 C CA . LYS A 1 178 ? -5.873 17.400 2.640 1.00 88.19 178 LYS A CA 1
ATOM 1436 C C . LYS A 1 178 ? -5.715 16.777 1.252 1.00 88.19 178 LYS A C 1
ATOM 1438 O O . LYS A 1 178 ? -5.447 15.578 1.151 1.00 88.19 178 LYS A O 1
ATOM 1443 N N . PRO A 1 179 ? -5.816 17.578 0.175 1.00 88.06 179 PRO A N 1
ATOM 1444 C CA . PRO A 1 179 ? -5.590 17.083 -1.175 1.00 88.06 179 PRO A CA 1
ATOM 1445 C C . PRO A 1 179 ? -4.108 16.743 -1.351 1.00 88.06 179 PRO A C 1
ATOM 1447 O O . PRO A 1 179 ? -3.247 17.617 -1.295 1.00 88.06 179 PRO A O 1
ATOM 1450 N N . ILE A 1 180 ? -3.802 15.463 -1.567 1.00 85.12 180 ILE A N 1
ATOM 1451 C CA . ILE A 1 180 ? -2.424 15.005 -1.824 1.00 85.12 180 ILE A CA 1
ATOM 1452 C C . ILE A 1 180 ? -2.054 15.200 -3.300 1.00 85.12 180 ILE A C 1
ATOM 1454 O O . ILE A 1 180 ? -0.895 15.421 -3.645 1.00 85.12 180 ILE A O 1
ATOM 1458 N N . ARG A 1 181 ? -3.042 15.089 -4.194 1.00 85.56 181 ARG A N 1
ATOM 1459 C CA . ARG A 1 181 ? -2.861 15.155 -5.648 1.00 85.56 181 ARG A CA 1
ATOM 1460 C C . ARG A 1 181 ? -3.690 16.289 -6.236 1.00 85.56 181 ARG A C 1
ATOM 1462 O O . ARG A 1 181 ? -4.781 16.590 -5.749 1.00 85.56 181 ARG A O 1
ATOM 1469 N N . LYS A 1 182 ? -3.193 16.884 -7.322 1.00 84.94 182 LYS A N 1
ATOM 1470 C CA . LYS A 1 182 ? -3.924 17.899 -8.091 1.00 84.94 182 LYS A CA 1
ATOM 1471 C C . LYS A 1 182 ? -5.241 17.299 -8.607 1.00 84.94 182 LYS A C 1
ATOM 1473 O O . LYS A 1 182 ? -5.225 16.227 -9.203 1.00 84.94 182 LYS A O 1
ATOM 1478 N N . GLY A 1 183 ? -6.362 17.981 -8.359 1.00 85.38 183 GLY A N 1
ATOM 1479 C CA . GLY A 1 183 ? -7.705 17.543 -8.773 1.00 85.38 183 GLY A CA 1
ATOM 1480 C C . GLY A 1 183 ? -8.454 16.652 -7.773 1.00 85.38 183 GLY A C 1
ATOM 1481 O O . GLY A 1 183 ? -9.575 16.237 -8.056 1.00 85.38 183 GLY A O 1
ATOM 1482 N N . MET A 1 184 ? -7.880 16.359 -6.601 1.00 86.25 184 MET A N 1
ATOM 1483 C CA . MET A 1 184 ? -8.584 15.623 -5.547 1.00 86.25 184 MET A CA 1
ATOM 1484 C C . MET A 1 184 ? -9.676 16.497 -4.911 1.00 86.25 184 MET A C 1
ATOM 1486 O O . MET A 1 184 ? -9.384 17.564 -4.374 1.00 86.25 184 MET A O 1
ATOM 1490 N N . ASN A 1 185 ? -10.928 16.033 -4.953 1.00 89.94 185 ASN A N 1
ATOM 1491 C CA . ASN A 1 185 ? -12.062 16.719 -4.337 1.00 89.94 185 ASN A CA 1
ATOM 1492 C C . ASN A 1 185 ? -12.292 16.179 -2.915 1.00 89.94 185 ASN A C 1
ATOM 1494 O O . ASN A 1 185 ? -12.808 15.077 -2.737 1.00 89.94 185 ASN A O 1
ATOM 1498 N N . ILE A 1 186 ? -11.902 16.969 -1.914 1.00 91.62 186 ILE A N 1
ATOM 1499 C CA . ILE A 1 186 ? -12.014 16.607 -0.494 1.00 91.62 186 ILE A CA 1
ATOM 1500 C C . ILE A 1 186 ? -13.464 16.592 -0.008 1.00 91.62 186 ILE A C 1
ATOM 1502 O O . ILE A 1 186 ? -13.806 15.794 0.856 1.00 91.62 186 ILE A O 1
ATOM 1506 N N . GLU A 1 187 ? -14.332 17.422 -0.576 1.00 91.56 187 GLU A N 1
ATOM 1507 C CA . GLU A 1 187 ? -15.751 17.446 -0.222 1.00 91.56 187 GLU A CA 1
ATOM 1508 C C . GLU A 1 187 ? -16.434 16.126 -0.590 1.00 91.56 187 GLU A C 1
ATOM 1510 O O . GLU A 1 187 ? -17.142 15.548 0.225 1.00 91.56 187 GLU A O 1
ATOM 1515 N N . LYS A 1 188 ? -16.111 15.561 -1.759 1.00 91.25 188 LYS A N 1
ATOM 1516 C CA . LYS A 1 188 ? -16.578 14.219 -2.136 1.00 91.25 188 LYS A CA 1
ATOM 1517 C C . LYS A 1 188 ? -16.096 13.138 -1.169 1.00 91.25 188 LYS A C 1
ATOM 1519 O O . LYS A 1 188 ? -16.860 12.227 -0.867 1.00 91.25 188 LYS A O 1
ATOM 1524 N N . VAL A 1 189 ? -14.853 13.230 -0.685 1.00 90.75 189 VAL A N 1
ATOM 1525 C CA . VAL A 1 189 ? -14.318 12.284 0.310 1.00 90.75 189 VAL A CA 1
ATOM 1526 C C . VAL A 1 189 ? -15.097 12.399 1.620 1.00 90.75 189 VAL A C 1
ATOM 1528 O O . VAL A 1 189 ? -15.597 11.392 2.107 1.00 90.75 189 VAL A O 1
ATOM 1531 N N . LYS A 1 190 ? -15.304 13.621 2.125 1.00 92.25 190 LYS A N 1
ATOM 1532 C CA . LYS A 1 190 ? -16.089 13.874 3.343 1.00 92.25 190 LYS A CA 1
ATOM 1533 C C . LYS A 1 190 ? -17.543 13.415 3.223 1.00 92.25 190 LYS A C 1
ATOM 1535 O O . LYS A 1 190 ? -18.054 12.801 4.151 1.00 92.25 190 LYS A O 1
ATOM 1540 N N . ASN A 1 191 ? -18.193 13.668 2.087 1.00 94.50 191 ASN A N 1
ATOM 1541 C CA . ASN A 1 191 ? -19.573 13.234 1.849 1.00 94.50 191 ASN A CA 1
ATOM 1542 C C . ASN A 1 191 ? -19.679 11.708 1.872 1.00 94.50 191 ASN A C 1
ATOM 1544 O O . ASN A 1 191 ? -20.594 11.156 2.477 1.00 94.50 191 ASN A O 1
ATOM 1548 N N . ARG A 1 192 ? -18.706 11.021 1.267 1.00 92.62 192 ARG A N 1
ATOM 1549 C CA . ARG A 1 192 ? -18.623 9.561 1.305 1.00 92.62 192 ARG A CA 1
ATOM 1550 C C . ARG A 1 192 ? -18.411 9.039 2.729 1.00 92.62 192 ARG A C 1
ATOM 1552 O O . ARG A 1 192 ? -19.057 8.074 3.121 1.00 92.62 192 ARG A O 1
ATOM 1559 N N . ASP A 1 193 ? -17.540 9.684 3.501 1.00 93.12 193 ASP A N 1
ATOM 1560 C CA . ASP A 1 193 ? -17.302 9.320 4.900 1.00 93.12 193 ASP A CA 1
ATOM 1561 C C . ASP A 1 193 ? -18.557 9.553 5.766 1.00 93.12 193 ASP A C 1
ATOM 1563 O O . ASP A 1 193 ? -18.845 8.744 6.646 1.00 93.12 193 ASP A O 1
ATOM 1567 N N . SER A 1 194 ? -19.344 10.603 5.487 1.00 94.94 194 SER A N 1
ATOM 1568 C CA . SER A 1 194 ? -20.645 10.842 6.138 1.00 94.94 194 SER A CA 1
ATOM 1569 C C . SER A 1 194 ? -21.625 9.708 5.855 1.00 94.94 194 SER A C 1
ATOM 1571 O O . SER A 1 194 ? -22.147 9.105 6.787 1.00 94.94 194 SER A O 1
ATOM 1573 N N . GLN A 1 195 ? -21.805 9.349 4.581 1.00 95.62 195 GLN A N 1
ATOM 1574 C CA . GLN A 1 195 ? -22.696 8.255 4.180 1.00 95.62 195 GLN A CA 1
ATOM 1575 C C . GLN A 1 195 ? -22.295 6.920 4.817 1.00 95.62 195 GLN A C 1
ATOM 1577 O O . GLN A 1 195 ? -23.152 6.157 5.261 1.00 95.62 195 GLN A O 1
ATOM 1582 N N . LYS A 1 196 ? -20.986 6.656 4.901 1.00 95.00 196 LYS A N 1
ATOM 1583 C CA . LYS A 1 196 ? -20.445 5.486 5.594 1.00 95.00 196 LYS A CA 1
ATOM 1584 C C . LYS A 1 196 ? -20.779 5.511 7.090 1.00 95.00 196 LYS A C 1
ATOM 1586 O O . LYS A 1 196 ? -21.253 4.509 7.617 1.00 95.00 196 LYS A O 1
ATOM 1591 N N . ASN A 1 197 ? -20.577 6.639 7.773 1.00 95.94 197 ASN A N 1
ATOM 1592 C CA . ASN A 1 197 ? -20.919 6.771 9.193 1.00 95.94 197 ASN A CA 1
ATOM 1593 C C . ASN A 1 197 ? -22.423 6.590 9.440 1.00 95.94 197 ASN A C 1
ATOM 1595 O O . ASN A 1 197 ? -22.807 5.906 10.384 1.00 95.94 197 ASN A O 1
ATOM 1599 N N . GLU A 1 198 ? -23.272 7.142 8.577 1.00 96.56 198 GLU A N 1
ATOM 1600 C CA . GLU A 1 198 ? -24.722 6.956 8.656 1.00 96.56 198 GLU A CA 1
ATOM 1601 C C . GLU A 1 198 ? -25.123 5.486 8.476 1.00 96.56 198 GLU A C 1
ATOM 1603 O O . GLU A 1 198 ? -25.964 4.995 9.223 1.00 96.56 198 GLU A O 1
ATOM 1608 N N . ALA A 1 199 ? -24.504 4.760 7.538 1.00 96.56 199 ALA A N 1
ATOM 1609 C CA . ALA A 1 199 ? -24.753 3.329 7.343 1.00 96.56 199 ALA A CA 1
ATOM 1610 C C . ALA A 1 199 ? -24.331 2.489 8.562 1.00 96.56 199 ALA A C 1
ATOM 1612 O O . ALA A 1 199 ? -25.045 1.567 8.965 1.00 96.56 199 ALA A O 1
ATOM 1613 N N . ILE A 1 200 ? -23.199 2.833 9.188 1.00 97.06 200 ILE A N 1
ATOM 1614 C CA . ILE A 1 200 ? -22.731 2.208 10.435 1.00 97.06 200 ILE A CA 1
ATOM 1615 C C . ILE A 1 200 ? -23.761 2.423 11.554 1.00 97.06 200 ILE A C 1
ATOM 1617 O O . ILE A 1 200 ? -24.179 1.457 12.194 1.00 97.06 200 ILE A O 1
ATOM 1621 N N . ILE A 1 201 ? -24.229 3.663 11.731 1.00 96.94 201 ILE A N 1
ATOM 1622 C CA . ILE A 1 201 ? -25.239 4.018 12.740 1.00 96.94 201 ILE A CA 1
ATOM 1623 C C . ILE A 1 201 ? -26.558 3.283 12.483 1.00 96.94 201 ILE A C 1
ATOM 1625 O O . ILE A 1 201 ? -27.108 2.679 13.402 1.00 96.94 201 ILE A O 1
ATOM 1629 N N . ARG A 1 202 ? -27.044 3.260 11.233 1.00 96.56 202 ARG A N 1
ATOM 1630 C CA . ARG A 1 202 ? -28.259 2.517 10.847 1.00 96.56 202 ARG A CA 1
ATOM 1631 C C . ARG A 1 202 ? -28.158 1.022 11.135 1.00 96.56 202 ARG A C 1
ATOM 1633 O O . ARG A 1 202 ? -29.153 0.401 11.490 1.00 96.56 202 ARG A O 1
ATOM 1640 N N . SER A 1 203 ? -26.958 0.458 11.029 1.00 95.56 203 SER A N 1
ATOM 1641 C CA . SER A 1 203 ? -26.691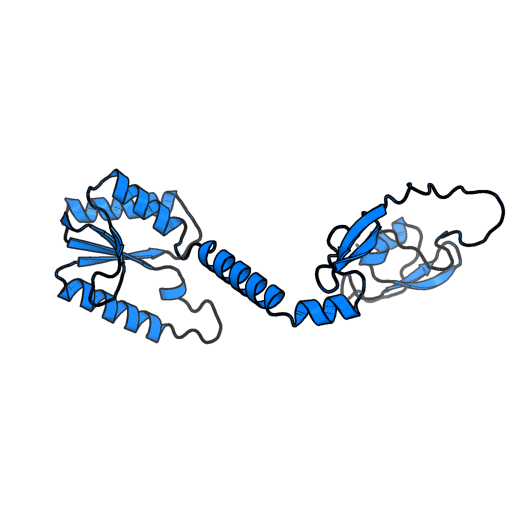 -0.951 11.337 1.00 95.56 203 SER A CA 1
ATOM 1642 C C . SER A 1 203 ? -26.590 -1.235 12.845 1.00 95.56 203 SER A C 1
ATOM 1644 O O . SER A 1 203 ? -26.308 -2.368 13.238 1.00 95.56 203 SER A O 1
ATOM 1646 N N . GLY A 1 204 ? -26.795 -0.225 13.698 1.00 96.31 204 GLY A N 1
ATOM 1647 C CA . GLY A 1 204 ? -26.728 -0.337 15.155 1.00 96.31 204 GLY A CA 1
ATOM 1648 C C . GLY A 1 204 ? -25.305 -0.332 15.710 1.00 96.31 204 GLY A C 1
ATOM 1649 O O . GLY A 1 204 ? -25.081 -0.895 16.779 1.00 96.31 204 GLY A O 1
ATOM 1650 N N . TYR A 1 205 ? -24.346 0.241 14.977 1.00 97.50 205 TYR A N 1
ATOM 1651 C CA . TYR A 1 205 ? -22.957 0.386 15.409 1.00 97.50 205 TYR A CA 1
ATOM 1652 C C . TYR A 1 205 ? -22.599 1.856 15.637 1.00 97.50 205 TYR A C 1
ATOM 1654 O O . TYR A 1 205 ? -23.110 2.753 14.971 1.00 97.50 205 TYR A O 1
ATOM 1662 N N . THR A 1 206 ? -21.650 2.103 16.533 1.00 96.88 206 THR A N 1
ATOM 1663 C CA . THR A 1 206 ? -21.081 3.427 16.775 1.00 96.88 206 THR A CA 1
ATOM 1664 C C . THR A 1 206 ? -19.799 3.602 15.955 1.00 96.88 206 THR A C 1
ATOM 1666 O O . THR A 1 206 ? -18.848 2.833 16.145 1.00 96.88 206 THR A O 1
ATOM 1669 N N . PRO A 1 207 ? -19.728 4.588 15.041 1.00 97.00 207 PRO A N 1
ATOM 1670 C CA . PRO A 1 207 ? -18.509 4.878 14.300 1.00 97.00 207 PRO A CA 1
ATOM 1671 C C . PRO A 1 207 ? -17.479 5.590 15.190 1.00 97.00 207 PRO A C 1
ATOM 1673 O O . PRO A 1 207 ? -17.760 6.640 15.765 1.00 97.00 207 PRO A O 1
ATOM 1676 N N . TYR A 1 208 ? -16.258 5.060 15.250 1.00 96.81 208 TYR A N 1
ATOM 1677 C CA . TYR A 1 208 ? -15.117 5.653 15.949 1.00 96.81 208 TYR A CA 1
ATOM 1678 C C . TYR A 1 208 ? -14.027 6.028 14.941 1.00 96.81 208 TYR A C 1
ATOM 1680 O O . TYR A 1 208 ? -13.381 5.167 14.349 1.00 96.81 208 TYR A O 1
ATOM 1688 N N . ASN A 1 209 ? -13.823 7.325 14.711 1.00 95.38 209 ASN A N 1
ATOM 1689 C CA . ASN A 1 209 ? -12.906 7.812 13.679 1.00 95.38 209 ASN A CA 1
ATOM 1690 C C . ASN A 1 209 ? -11.569 8.250 14.294 1.00 95.38 209 ASN A C 1
ATOM 1692 O O . ASN A 1 209 ? -11.523 9.213 15.058 1.00 95.38 209 ASN A O 1
ATOM 1696 N N . ILE A 1 210 ? -10.477 7.595 13.902 1.00 95.12 210 ILE A N 1
ATOM 1697 C CA . ILE A 1 210 ? -9.107 7.954 14.282 1.00 95.12 210 ILE A CA 1
ATOM 1698 C C . ILE A 1 210 ? -8.504 8.824 13.185 1.00 95.12 210 ILE A C 1
ATOM 1700 O O . ILE A 1 210 ? -8.550 8.483 12.004 1.00 95.12 210 ILE A O 1
ATOM 1704 N N . LYS A 1 211 ? -7.922 9.958 13.574 1.00 94.19 211 LYS A N 1
ATOM 1705 C CA . LYS A 1 211 ? -7.285 10.900 12.652 1.00 94.19 211 LYS A CA 1
ATOM 1706 C C . LYS A 1 211 ? -5.778 10.672 12.603 1.00 94.19 211 LYS A C 1
ATOM 1708 O O . LYS A 1 211 ? -5.079 10.994 13.559 1.00 94.19 211 LYS A O 1
ATOM 1713 N N . ASP A 1 212 ? -5.270 10.239 11.453 1.00 92.62 212 ASP A N 1
ATOM 1714 C CA . ASP A 1 212 ? -3.840 10.044 11.211 1.00 92.62 212 ASP A CA 1
ATOM 1715 C C . ASP A 1 212 ? -3.322 10.986 10.115 1.00 92.62 212 ASP A C 1
ATOM 1717 O O . ASP A 1 212 ? -3.700 10.924 8.945 1.00 92.62 212 ASP A O 1
ATOM 1721 N N . MET A 1 213 ? -2.425 11.887 10.506 1.00 89.50 213 MET A N 1
ATOM 1722 C CA . MET A 1 213 ? -1.815 12.876 9.612 1.00 89.50 213 MET A CA 1
ATOM 1723 C C . MET A 1 213 ? -0.358 12.538 9.265 1.00 89.50 213 MET A C 1
ATOM 1725 O O . MET A 1 213 ? 0.281 13.310 8.547 1.00 89.50 213 MET A O 1
ATOM 1729 N N . GLY A 1 214 ? 0.188 11.449 9.813 1.00 86.75 214 GLY A N 1
ATOM 1730 C CA . GLY A 1 214 ? 1.616 11.158 9.821 1.00 86.75 214 GLY A CA 1
ATOM 1731 C C . GLY A 1 214 ? 2.029 9.976 8.949 1.00 86.75 214 GLY A C 1
ATOM 1732 O O . GLY A 1 214 ? 1.239 9.354 8.243 1.00 86.75 214 GLY A O 1
ATOM 1733 N N . SER A 1 215 ? 3.326 9.677 8.995 1.00 87.56 215 SER A N 1
ATOM 1734 C CA . SER A 1 215 ? 3.863 8.389 8.562 1.00 87.56 215 SER A CA 1
ATOM 1735 C C . SER A 1 215 ? 3.736 7.355 9.689 1.00 87.56 215 SER A C 1
ATOM 1737 O O . SER A 1 215 ? 3.282 7.665 10.791 1.00 87.56 215 SER A O 1
ATOM 1739 N N . TYR A 1 216 ? 4.140 6.110 9.416 1.00 90.00 216 TYR A N 1
ATOM 1740 C CA . TYR A 1 216 ? 4.094 5.037 10.408 1.00 90.00 216 TYR A CA 1
ATOM 1741 C C . TYR A 1 216 ? 4.780 5.439 11.723 1.00 90.00 216 TYR A C 1
ATOM 1743 O O . TYR A 1 216 ? 5.970 5.764 11.731 1.00 90.00 216 TYR A O 1
ATOM 1751 N N . ASN A 1 217 ? 4.034 5.380 12.828 1.00 92.75 217 ASN A N 1
ATOM 1752 C CA . ASN A 1 217 ? 4.520 5.733 14.156 1.00 92.75 217 ASN A CA 1
ATOM 1753 C C . ASN A 1 217 ? 3.881 4.830 15.216 1.00 92.75 217 ASN A C 1
ATOM 1755 O O . ASN A 1 217 ? 2.748 5.040 15.643 1.00 92.75 217 ASN A O 1
ATOM 1759 N N . LYS A 1 218 ? 4.660 3.857 15.694 1.0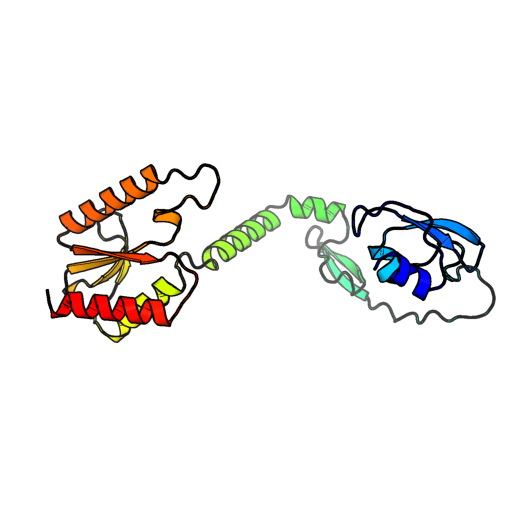0 94.75 218 LYS A N 1
ATOM 1760 C CA . LYS A 1 218 ? 4.220 2.857 16.673 1.00 94.75 218 LYS A CA 1
ATOM 1761 C C . LYS A 1 218 ? 3.667 3.477 17.967 1.00 94.75 218 LYS A C 1
ATOM 1763 O O . LYS A 1 218 ? 2.602 3.082 18.424 1.00 94.75 218 LYS A O 1
ATOM 1768 N N . LYS A 1 219 ? 4.358 4.485 18.517 1.00 96.19 219 LYS A N 1
ATOM 1769 C CA . LYS A 1 219 ? 3.956 5.157 19.767 1.00 96.19 219 LYS A CA 1
ATOM 1770 C C . LYS A 1 219 ? 2.637 5.908 19.611 1.00 96.19 219 LYS A C 1
ATOM 1772 O O . LYS A 1 219 ? 1.835 5.946 20.537 1.00 96.19 219 LYS A O 1
ATOM 1777 N N . PHE A 1 220 ? 2.421 6.507 18.440 1.00 95.75 220 PHE A N 1
ATOM 1778 C CA . PHE A 1 220 ? 1.163 7.180 18.133 1.00 95.75 220 PHE A CA 1
ATOM 1779 C C . PHE A 1 220 ? 0.004 6.179 18.133 1.00 95.75 220 PHE A C 1
ATOM 1781 O O . PHE A 1 220 ? -0.978 6.397 18.836 1.00 95.75 220 PHE A O 1
ATOM 1788 N N . VAL A 1 221 ? 0.162 5.046 17.444 1.00 95.88 221 VAL A N 1
ATOM 1789 C CA . VAL A 1 221 ? -0.857 3.985 17.408 1.00 95.88 221 VAL A CA 1
ATOM 1790 C C . VAL A 1 221 ? -1.178 3.458 18.807 1.00 95.88 221 VAL A C 1
ATOM 1792 O O . VAL A 1 221 ? -2.346 3.346 19.157 1.00 95.88 221 VAL A O 1
ATOM 1795 N N . GLU A 1 222 ? -0.163 3.202 19.635 1.00 96.50 222 GLU A N 1
ATOM 1796 C CA . GLU A 1 222 ? -0.355 2.779 21.031 1.00 96.50 222 GLU A CA 1
ATOM 1797 C C . GLU A 1 222 ? -1.106 3.830 21.858 1.00 96.50 222 GLU A C 1
ATOM 1799 O O . GLU A 1 222 ? -1.970 3.486 22.663 1.00 96.50 222 GLU A O 1
ATOM 1804 N N . SER A 1 223 ? -0.815 5.116 21.644 1.00 97.00 223 SER A N 1
ATOM 1805 C CA . SER A 1 223 ? -1.515 6.198 22.337 1.00 97.00 223 SER A CA 1
ATOM 1806 C C . SER A 1 223 ? -2.982 6.322 21.913 1.00 97.00 223 SER A C 1
ATOM 1808 O O . SER A 1 223 ? -3.842 6.517 22.768 1.00 97.00 223 SER A O 1
ATOM 1810 N N . GLU A 1 224 ? -3.283 6.157 20.621 1.00 96.94 224 GLU A N 1
ATOM 1811 C CA . GLU A 1 224 ? -4.658 6.144 20.110 1.00 96.94 224 GLU A CA 1
ATOM 1812 C C . GLU A 1 224 ? -5.408 4.902 20.595 1.00 96.94 224 GLU A C 1
ATOM 1814 O O . GLU A 1 224 ? -6.562 4.998 21.002 1.00 96.94 224 GLU A O 1
ATOM 1819 N N . PHE A 1 225 ? -4.737 3.750 20.654 1.00 96.94 225 PHE A N 1
ATOM 1820 C CA . PHE A 1 225 ? -5.311 2.536 21.224 1.00 96.94 225 PHE A CA 1
ATOM 1821 C C . PHE A 1 225 ? -5.664 2.715 22.700 1.00 96.94 225 PHE A C 1
ATOM 1823 O O . PHE A 1 225 ? -6.745 2.319 23.120 1.00 96.94 225 PHE A O 1
ATOM 1830 N N . LYS A 1 226 ? -4.812 3.381 23.487 1.00 96.38 226 LYS A N 1
ATOM 1831 C CA . LYS A 1 226 ? -5.134 3.694 24.884 1.00 96.38 226 LYS A CA 1
ATOM 1832 C C . LYS A 1 226 ? -6.372 4.589 25.004 1.00 96.38 226 LYS A C 1
ATOM 1834 O O . LYS A 1 226 ? -7.274 4.247 25.756 1.00 96.38 226 LYS A O 1
ATOM 1839 N N . LYS A 1 227 ? -6.454 5.672 24.222 1.00 96.50 227 LYS A N 1
ATOM 1840 C CA . LYS A 1 227 ? -7.647 6.544 24.189 1.00 96.50 227 LYS A CA 1
ATOM 1841 C C . LYS A 1 227 ? -8.908 5.773 23.808 1.00 96.50 227 LYS A C 1
ATOM 1843 O O . LYS A 1 227 ? -9.984 6.044 24.329 1.00 96.50 227 LYS A O 1
ATOM 1848 N N . PHE A 1 228 ? -8.771 4.822 22.891 1.00 96.25 228 PHE A N 1
ATOM 1849 C CA . PHE A 1 228 ? -9.862 3.957 22.479 1.00 96.25 228 PHE A CA 1
ATOM 1850 C C . PHE A 1 228 ? -10.311 3.003 23.597 1.00 96.25 228 PHE A C 1
ATOM 1852 O O . PHE A 1 228 ? -11.509 2.825 23.801 1.00 96.25 228 PHE A O 1
ATOM 1859 N N . LEU A 1 229 ? -9.377 2.427 24.359 1.00 94.94 229 LEU A N 1
ATOM 1860 C CA . LEU A 1 229 ? -9.722 1.642 25.547 1.00 94.94 229 LEU A CA 1
ATOM 1861 C C . LEU A 1 229 ? -10.431 2.500 26.593 1.00 94.94 229 LEU A C 1
ATOM 1863 O O . LEU A 1 229 ? -11.444 2.069 27.134 1.00 94.94 229 LEU A O 1
ATOM 1867 N N . ASP A 1 230 ? -9.933 3.712 26.839 1.00 94.94 230 ASP A N 1
ATOM 1868 C CA . ASP A 1 230 ? -10.566 4.635 27.779 1.00 94.94 230 ASP A CA 1
ATOM 1869 C C . ASP A 1 230 ? -12.007 4.954 27.335 1.00 94.94 230 ASP A C 1
ATOM 1871 O O . ASP A 1 230 ? -12.927 4.936 28.146 1.00 94.94 230 ASP A O 1
ATOM 1875 N N . TYR A 1 231 ? -12.232 5.139 26.032 1.00 94.19 231 TYR A N 1
ATOM 1876 C CA . TYR A 1 231 ? -13.572 5.309 25.471 1.00 94.19 231 TYR A CA 1
ATOM 1877 C C . TYR A 1 231 ? -14.486 4.098 25.724 1.00 94.19 231 TYR A C 1
ATOM 1879 O O . TYR A 1 231 ? -15.637 4.289 26.093 1.00 94.19 231 TYR A O 1
ATOM 1887 N N . ILE A 1 232 ? -14.001 2.862 25.576 1.00 92.25 232 ILE A N 1
ATOM 1888 C CA . ILE A 1 232 ? -14.825 1.663 25.820 1.00 92.25 232 ILE A CA 1
ATOM 1889 C C . ILE A 1 232 ? -15.193 1.498 27.300 1.00 92.25 232 ILE A C 1
ATOM 1891 O O . ILE A 1 232 ? -16.295 1.055 27.603 1.00 92.25 232 ILE A O 1
ATOM 1895 N N . TYR A 1 233 ? -14.260 1.762 28.217 1.00 90.12 233 TYR A N 1
ATOM 1896 C CA . TYR A 1 233 ? -14.447 1.417 29.631 1.00 90.12 233 TYR A CA 1
ATOM 1897 C C . TYR A 1 233 ? -15.047 2.540 30.480 1.00 90.12 233 TYR A C 1
ATOM 1899 O O . TYR A 1 233 ? -15.539 2.259 31.572 1.00 90.12 233 TYR A O 1
ATOM 1907 N N . PHE A 1 234 ? -14.990 3.790 30.015 1.00 85.88 234 PHE A N 1
ATOM 1908 C CA . PHE A 1 234 ? -15.445 4.958 30.777 1.00 85.88 234 PHE A CA 1
ATOM 1909 C C . PHE A 1 234 ? -16.597 5.732 30.117 1.00 85.88 234 PHE A C 1
ATOM 1911 O O . PHE A 1 234 ? -16.965 6.791 30.628 1.00 85.88 234 PHE A O 1
ATOM 1918 N N . THR A 1 235 ? -17.169 5.218 29.024 1.00 67.31 235 THR A N 1
ATOM 1919 C CA . THR A 1 235 ? -18.362 5.776 28.358 1.00 67.31 235 THR A CA 1
ATOM 1920 C C . THR A 1 235 ? -19.495 4.764 28.398 1.00 67.31 235 THR A C 1
ATOM 1922 O O . THR A 1 235 ? -20.644 5.196 28.634 1.00 67.31 235 THR A O 1
#

Sequence (235 aa):
MVKFAISKQGDTLLSNSFNGYNSKLLIKCKKCGEDYEQTLNMYRKGYQHKKCSDRLFESSSGLKLATRPVTYLTKICINCEKEFVICKSLKRRITCSDECKEKYIKSDIHIAKLREAGLKSVKSSCSRSKNEIYFAELCKSKFENVLTNEKMFEGWDADVILPLFKIAINWNGIFHYKPIRKGMNIEKVKNRDSQKNEAIIRSGYTPYNIKDMGSYNKKFVESEFKKFLDYIYFT

Foldseek 3Di:
DLQVLQVVVPKGWPDPDDPDQADWTWIQARVPRDIDIDGNVCVNVVDGDPVPPPPPDDDDDDDPPPPVPFDKDWAAAPQPRDIAIDTPVVVVDRHRDVVSVVVCCPDPVVVVVVVVVVVVVVVPPDPDAPLLVVLQVVCVVVAPPKDAQDLPQVRDGAGIADVVLLEGEHEDEQVCPDPPDPPRDNVVSVVVVVVNQVSSVVSVHHYHYDYHHDHDDPVVSVVVSVVVVCVSPVD